Protein AF-A0A1H1PJS7-F1 (afdb_monomer_lite)

Radius of gyration: 29.67 Å; chains: 1; bounding box: 61×95×67 Å

Secondary structure (DSSP, 8-state):
--------PPP----------------------------------------PPP--------PPP----------TT-PPPPGGGS-EEE-TTS-EEEEEPBSHHHH--HHHHHHS--SEEEEEEEPPPTT---EEEEEETTEEEEE--HHHHHHHHHHHTTSS-SEEEEEE-TT-S-TT--EEEEEPHHHHHHHHHHHHHHHHT-

Foldseek 3Di:
DDDDDDDDDDDDDDDDDDDDDDDDDDDDDDDDDDDDDDDDDDDDDDDPPDDDDDPDDPDPPPDPDPPPPPPPDPPPDDDPDFCPPWFEDEPAPWQWDKAWFPPLVVQDDPVRLVVADQFKWKWAWDDDDPVPQTWIFIDRRRGTRGTGDSVVSVLCVVLVVLAPTGIYMWTGDPPDPDSSITMTTHHDSVRSNVVSVVRVVVVVVD

Structure (mmCIF, N/CA/C/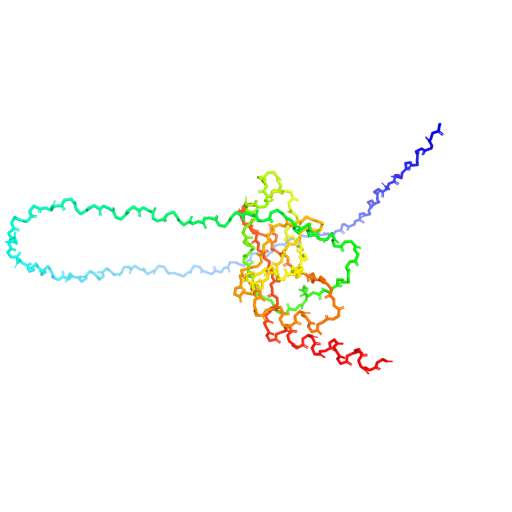O backbone):
data_AF-A0A1H1PJS7-F1
#
_entry.id   AF-A0A1H1PJS7-F1
#
loop_
_atom_site.group_PDB
_atom_site.id
_atom_site.type_symbol
_atom_site.label_atom_id
_atom_site.label_alt_id
_atom_site.label_comp_id
_atom_site.label_asym_id
_atom_site.label_entity_id
_atom_site.label_seq_id
_atom_site.pdbx_PDB_ins_code
_atom_site.Cartn_x
_atom_site.Cartn_y
_atom_site.Cartn_z
_atom_site.occupancy
_atom_site.B_iso_or_equiv
_atom_site.auth_seq_id
_atom_site.auth_comp_id
_atom_site.auth_asym_id
_atom_site.auth_atom_id
_atom_site.pdbx_PDB_model_num
ATOM 1 N N . MET A 1 1 ? 19.930 41.727 -9.719 1.00 42.31 1 MET A N 1
ATOM 2 C CA . MET A 1 1 ? 21.159 41.287 -9.020 1.00 42.31 1 MET A CA 1
ATOM 3 C C . MET A 1 1 ? 20.727 40.479 -7.806 1.00 42.31 1 MET A C 1
ATOM 5 O O . MET A 1 1 ? 20.353 41.064 -6.802 1.00 42.31 1 MET A O 1
ATOM 9 N N . GLY A 1 2 ? 20.621 39.157 -7.967 1.00 44.09 2 GLY A N 1
ATOM 10 C CA . GLY A 1 2 ? 20.052 38.240 -6.974 1.00 44.09 2 GLY A CA 1
ATOM 11 C C . GLY A 1 2 ? 21.138 37.518 -6.180 1.00 44.09 2 GLY A C 1
ATOM 12 O O . GLY A 1 2 ? 22.073 36.968 -6.758 1.00 44.09 2 GLY A O 1
ATOM 13 N N . TRP A 1 3 ? 21.003 37.568 -4.858 1.00 42.97 3 TRP A N 1
ATOM 14 C CA . TRP A 1 3 ? 21.840 36.927 -3.846 1.00 42.97 3 TRP A CA 1
ATOM 15 C C . TRP A 1 3 ? 21.722 35.393 -3.918 1.00 42.97 3 TRP A C 1
ATOM 17 O O . TRP A 1 3 ? 20.628 34.859 -3.771 1.00 42.97 3 TRP A O 1
ATOM 27 N N . PHE A 1 4 ? 22.840 34.678 -4.079 1.00 46.56 4 PHE A N 1
ATOM 28 C CA . PHE A 1 4 ? 22.922 33.226 -3.871 1.00 46.56 4 PHE A CA 1
ATOM 29 C C . PHE A 1 4 ? 23.604 32.935 -2.528 1.00 46.56 4 PHE A C 1
ATOM 31 O O . PHE A 1 4 ? 24.807 33.156 -2.370 1.00 46.56 4 PHE A O 1
ATOM 38 N N . THR A 1 5 ? 22.848 32.403 -1.568 1.00 56.41 5 THR A N 1
ATOM 39 C CA . THR A 1 5 ? 23.373 31.910 -0.288 1.00 56.41 5 THR A CA 1
ATOM 40 C C . THR A 1 5 ? 23.812 30.454 -0.445 1.00 56.41 5 THR A C 1
ATOM 42 O O . THR A 1 5 ? 22.997 29.540 -0.511 1.00 56.41 5 THR A O 1
ATOM 45 N N . LYS A 1 6 ? 25.132 30.238 -0.510 1.00 51.94 6 LYS A N 1
ATOM 46 C CA . LYS A 1 6 ? 25.789 28.923 -0.442 1.00 51.94 6 LYS A CA 1
ATOM 47 C C . LYS A 1 6 ? 25.765 28.401 0.996 1.00 51.94 6 LYS A C 1
ATOM 49 O O . LYS A 1 6 ? 26.434 28.967 1.858 1.00 51.94 6 LYS A O 1
ATOM 54 N N . ILE A 1 7 ? 25.093 27.278 1.242 1.00 61.28 7 ILE A N 1
ATOM 55 C CA . ILE A 1 7 ? 25.223 26.527 2.498 1.00 61.28 7 ILE A CA 1
ATOM 56 C C . ILE A 1 7 ? 26.251 25.409 2.289 1.00 61.28 7 ILE A C 1
ATOM 58 O O . ILE A 1 7 ? 25.987 24.402 1.639 1.00 61.28 7 ILE A O 1
ATOM 62 N N . ARG A 1 8 ? 27.450 25.605 2.849 1.00 54.12 8 ARG A N 1
ATOM 63 C CA . ARG A 1 8 ? 28.465 24.561 3.053 1.00 54.12 8 ARG A CA 1
ATOM 64 C C . ARG A 1 8 ? 28.070 23.737 4.283 1.00 54.12 8 ARG A C 1
ATOM 66 O O . ARG A 1 8 ? 28.186 24.245 5.398 1.00 54.12 8 ARG A O 1
ATOM 73 N N . ARG A 1 9 ? 27.673 22.470 4.119 1.00 55.06 9 ARG A N 1
ATOM 74 C CA . ARG A 1 9 ? 27.699 21.509 5.236 1.00 55.06 9 ARG A CA 1
ATOM 75 C C . ARG A 1 9 ? 29.119 20.978 5.399 1.00 55.06 9 ARG A C 1
ATOM 77 O O . ARG A 1 9 ? 29.711 20.442 4.469 1.00 55.06 9 ARG A O 1
ATOM 84 N N . LYS A 1 10 ? 29.666 21.203 6.591 1.00 51.03 10 LYS A N 1
ATOM 85 C CA . LYS A 1 10 ? 30.944 20.670 7.054 1.00 51.03 10 LYS A CA 1
ATOM 86 C C . LYS A 1 10 ? 30.765 19.182 7.362 1.00 51.03 10 LYS A C 1
ATOM 88 O O . LYS A 1 10 ? 29.941 18.836 8.201 1.00 51.03 10 LYS A O 1
ATOM 93 N N . PHE A 1 11 ? 31.557 18.337 6.710 1.00 42.81 11 PHE A N 1
ATOM 94 C CA . PHE A 1 11 ? 31.869 17.000 7.203 1.00 42.81 11 PHE A CA 1
ATOM 95 C C . PHE A 1 11 ? 32.665 17.156 8.504 1.00 42.81 11 PHE A C 1
ATOM 97 O O . PHE A 1 11 ? 33.727 17.780 8.503 1.00 42.81 11 PHE A O 1
ATOM 104 N N . SER A 1 12 ? 32.136 16.627 9.605 1.00 52.84 12 SER A N 1
ATOM 105 C CA . SER A 1 12 ? 32.878 16.449 10.852 1.00 52.84 12 SER A CA 1
ATOM 106 C C . SER A 1 12 ? 33.183 14.967 10.991 1.00 52.84 12 SER A C 1
ATOM 108 O O . SER A 1 12 ? 32.308 14.177 11.332 1.00 52.84 12 SER A O 1
ATOM 110 N N . ALA A 1 13 ? 34.422 14.605 10.676 1.00 48.62 13 ALA A N 1
ATOM 111 C CA . ALA A 1 13 ? 34.998 13.323 11.031 1.00 48.62 13 ALA A CA 1
ATOM 112 C C . ALA A 1 13 ? 35.382 13.365 12.517 1.00 48.62 13 ALA A C 1
ATOM 114 O O . ALA A 1 13 ? 36.164 14.227 12.917 1.00 48.62 13 ALA A O 1
ATOM 115 N N . SER A 1 14 ? 34.856 12.432 13.308 1.00 52.41 14 SER A N 1
ATOM 116 C CA . SER A 1 14 ? 35.420 12.079 14.611 1.00 52.41 14 SER A CA 1
ATOM 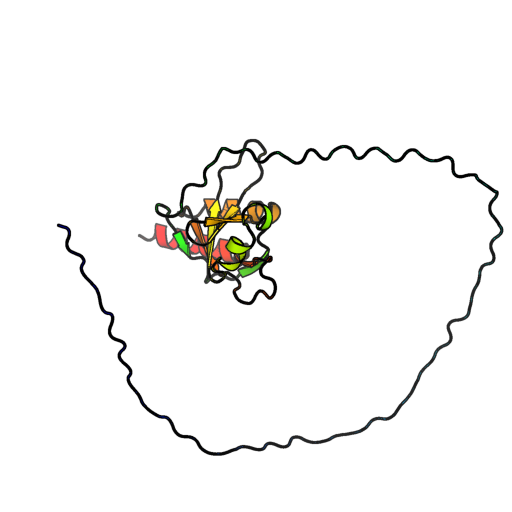117 C C . SER A 1 14 ? 35.760 10.597 14.596 1.00 52.41 14 SER A C 1
ATOM 119 O O . SER A 1 14 ? 34.910 9.747 14.350 1.00 52.41 14 SER A O 1
ATOM 121 N N . ALA A 1 15 ? 37.049 10.351 14.798 1.00 54.06 15 ALA A N 1
ATOM 122 C CA . ALA A 1 15 ? 37.711 9.067 14.922 1.00 54.06 15 ALA A CA 1
ATOM 123 C C . ALA A 1 15 ? 37.417 8.390 16.270 1.00 54.06 15 ALA A C 1
ATOM 125 O O . ALA A 1 15 ? 37.005 9.073 17.208 1.00 54.06 15 ALA A O 1
ATOM 126 N N . THR A 1 16 ? 37.708 7.083 16.344 1.00 50.25 16 THR A N 1
ATOM 127 C CA . THR A 1 16 ? 38.249 6.270 17.471 1.00 50.25 16 THR A CA 1
ATOM 128 C C . THR A 1 16 ? 37.757 4.832 17.233 1.00 50.25 16 THR A C 1
ATOM 130 O O . THR A 1 16 ? 36.571 4.567 17.354 1.00 50.25 16 THR A O 1
ATOM 133 N N . GLN A 1 17 ? 38.524 3.966 16.565 1.00 51.53 17 GLN A N 1
ATOM 134 C CA . GLN A 1 17 ? 39.600 3.126 17.115 1.00 51.53 17 GLN A CA 1
ATOM 135 C C . GLN A 1 17 ? 39.084 2.137 18.170 1.00 51.53 17 GLN A C 1
ATOM 137 O O . GLN A 1 17 ? 39.052 2.470 19.347 1.00 51.53 17 GLN A O 1
ATOM 142 N N . ASP A 1 18 ? 38.762 0.913 17.737 1.00 49.59 18 ASP A N 1
ATOM 143 C CA . ASP A 1 18 ? 38.615 -0.240 18.628 1.00 49.59 18 ASP A CA 1
ATOM 144 C C . ASP A 1 18 ? 39.343 -1.467 18.045 1.00 49.59 18 ASP A C 1
ATOM 146 O O . ASP A 1 18 ? 38.987 -2.034 17.015 1.00 49.59 18 ASP A O 1
ATOM 150 N N . VAL A 1 19 ? 40.506 -1.701 18.651 1.00 57.12 19 VAL A N 1
ATOM 151 C CA . VAL A 1 19 ? 41.201 -2.958 18.961 1.00 57.12 19 VAL A CA 1
ATOM 152 C C . VAL A 1 19 ? 40.742 -4.246 18.245 1.00 57.12 19 VAL A C 1
ATOM 154 O O . VAL A 1 19 ? 39.718 -4.835 18.560 1.00 57.12 19 VAL A O 1
ATOM 157 N N . ALA A 1 20 ? 41.627 -4.793 17.408 1.00 56.97 20 ALA A N 1
ATOM 158 C CA . ALA A 1 20 ? 41.815 -6.246 17.276 1.00 56.97 20 ALA A CA 1
ATOM 159 C C . ALA A 1 20 ? 42.929 -6.665 18.270 1.00 56.97 20 ALA A C 1
ATOM 161 O O . ALA A 1 20 ? 43.835 -5.849 18.487 1.00 56.97 20 ALA A O 1
ATOM 162 N N . PRO A 1 21 ? 42.931 -7.884 18.862 1.00 58.72 21 PRO A N 1
ATOM 163 C CA . PRO A 1 21 ? 43.220 -9.087 18.073 1.00 58.72 21 PRO A CA 1
ATOM 164 C C . PRO A 1 21 ? 42.594 -10.427 18.543 1.00 58.72 21 PRO A C 1
ATOM 166 O O . PRO A 1 21 ? 42.210 -10.606 19.694 1.00 58.72 21 PRO A O 1
ATOM 169 N N . ALA A 1 22 ? 42.738 -11.403 17.637 1.00 55.44 22 ALA A N 1
ATOM 170 C CA . ALA A 1 22 ? 43.016 -12.829 17.872 1.00 55.44 22 ALA A CA 1
ATOM 171 C C . ALA A 1 22 ? 41.850 -13.847 17.976 1.00 55.44 22 ALA A C 1
ATOM 173 O O . ALA A 1 22 ? 40.720 -13.491 18.296 1.00 55.44 22 ALA A O 1
ATOM 174 N N . PRO A 1 23 ? 42.130 -15.116 17.594 1.00 64.00 23 PRO A N 1
ATOM 175 C CA . PRO A 1 23 ? 41.211 -15.992 16.877 1.00 64.00 23 PRO A CA 1
ATOM 176 C C . PRO A 1 23 ? 40.660 -17.125 17.747 1.00 64.00 23 PRO A C 1
ATOM 178 O O . PRO A 1 23 ? 41.321 -17.598 18.668 1.00 64.00 23 PRO A O 1
ATOM 181 N N . ALA A 1 24 ? 39.477 -17.615 17.389 1.00 56.03 24 ALA A N 1
ATOM 182 C CA . ALA A 1 24 ? 38.976 -18.897 17.862 1.00 56.03 24 ALA A CA 1
ATOM 183 C C . ALA A 1 24 ? 38.719 -19.792 16.648 1.00 56.03 24 ALA A C 1
ATOM 185 O O . ALA A 1 24 ? 37.655 -19.751 16.030 1.00 56.03 24 ALA A O 1
ATOM 186 N N . GLU A 1 25 ? 39.738 -20.579 16.303 1.00 53.09 25 GLU A N 1
ATOM 187 C CA . GLU A 1 25 ? 39.537 -21.894 15.708 1.00 53.09 25 GLU A CA 1
ATOM 188 C C . GLU A 1 25 ? 38.585 -22.679 16.614 1.00 53.09 25 GLU A C 1
ATOM 190 O O . GLU A 1 25 ? 38.876 -22.918 17.786 1.00 53.09 25 GLU A O 1
ATOM 195 N N . VAL A 1 26 ? 37.444 -23.082 16.068 1.00 55.88 26 VAL A N 1
ATOM 196 C CA . VAL A 1 26 ? 36.710 -24.236 16.572 1.00 55.88 26 VAL A CA 1
ATOM 197 C C . VAL A 1 26 ? 36.532 -25.153 15.380 1.00 55.88 26 VAL A C 1
ATOM 199 O O . VAL A 1 26 ? 35.585 -25.044 14.603 1.00 55.88 26 VAL A O 1
ATOM 202 N N . GLU A 1 27 ? 37.519 -26.033 15.228 1.00 54.38 27 GLU A N 1
ATOM 203 C CA . GLU A 1 27 ? 37.356 -27.299 14.535 1.00 54.38 27 GLU A CA 1
ATOM 204 C C . GLU A 1 27 ? 36.091 -27.979 15.066 1.00 54.38 27 GLU A C 1
ATOM 206 O O . GLU A 1 27 ? 35.882 -28.125 16.273 1.00 54.38 27 GLU A O 1
ATOM 211 N N . SER A 1 28 ? 35.216 -28.388 14.158 1.00 57.97 28 SER A N 1
ATOM 212 C CA . SER A 1 28 ? 34.160 -29.339 14.470 1.00 57.97 28 SER A CA 1
ATOM 213 C C . SER A 1 28 ? 34.154 -30.443 13.418 1.00 57.97 28 SER A C 1
ATOM 215 O O . SER A 1 28 ? 34.474 -30.195 12.255 1.00 57.97 28 SER A O 1
ATOM 217 N N . PRO A 1 29 ? 33.909 -31.684 13.862 1.00 61.94 29 PRO A N 1
ATOM 218 C CA . PRO A 1 29 ? 34.616 -32.854 13.370 1.00 61.94 29 PRO A CA 1
ATOM 219 C C . PRO A 1 29 ? 34.065 -33.426 12.066 1.00 61.94 29 PRO A C 1
ATOM 221 O O . PRO A 1 29 ? 32.860 -33.508 11.838 1.00 61.94 29 PRO A O 1
ATOM 224 N N . VAL A 1 30 ? 35.013 -33.943 11.285 1.00 53.28 30 VAL A N 1
ATOM 225 C CA . VAL A 1 30 ? 34.848 -35.017 10.305 1.00 53.28 30 VAL A CA 1
ATOM 226 C C . VAL A 1 30 ? 34.115 -36.194 10.951 1.00 53.28 30 VAL A C 1
ATOM 228 O O . VAL A 1 30 ? 34.639 -36.807 11.880 1.00 53.28 30 VAL A O 1
ATOM 231 N N . VAL A 1 31 ? 32.943 -36.554 10.423 1.00 58.47 31 VAL A N 1
ATOM 232 C CA . VAL A 1 31 ? 32.34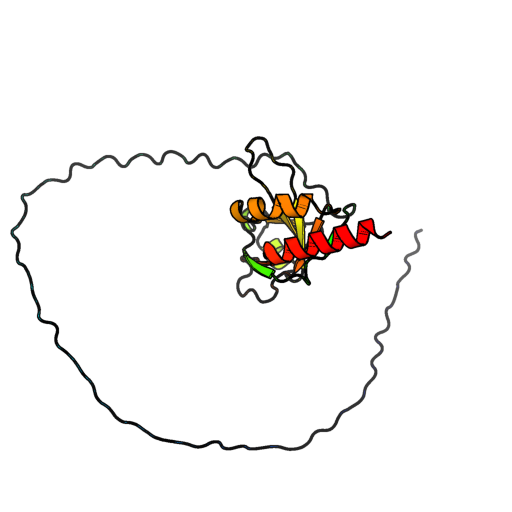1 -37.877 10.635 1.00 58.47 31 VAL A CA 1
ATOM 233 C C . VAL A 1 31 ? 31.729 -38.378 9.323 1.00 58.47 31 VAL A C 1
ATOM 235 O O . VAL A 1 31 ? 30.766 -37.799 8.834 1.00 58.47 31 VAL A O 1
ATOM 238 N N . ALA A 1 32 ? 32.346 -39.455 8.816 1.00 49.44 32 ALA A N 1
ATOM 239 C CA . ALA A 1 32 ? 31.834 -40.570 8.001 1.00 49.44 32 ALA A CA 1
ATOM 240 C C . ALA A 1 32 ? 30.944 -40.219 6.790 1.00 49.44 32 ALA A C 1
ATOM 242 O O . ALA A 1 32 ? 29.805 -39.795 6.930 1.00 49.44 32 ALA A O 1
ATOM 243 N N . ASP A 1 33 ? 31.408 -40.362 5.548 1.00 45.09 33 ASP A N 1
ATOM 244 C CA . ASP A 1 33 ? 31.711 -41.641 4.873 1.00 45.09 33 ASP A CA 1
ATOM 245 C C . ASP A 1 33 ? 30.677 -42.740 5.172 1.00 45.09 33 ASP A C 1
ATOM 247 O O . ASP A 1 33 ? 30.839 -43.575 6.060 1.00 45.09 33 ASP A O 1
ATOM 251 N N . GLY A 1 34 ? 29.572 -42.692 4.428 1.00 44.22 34 GLY A N 1
ATOM 252 C CA . GLY A 1 34 ? 28.674 -43.820 4.232 1.00 44.22 34 GLY A CA 1
ATOM 253 C C . GLY A 1 34 ? 28.652 -44.166 2.743 1.00 44.22 34 GLY A C 1
ATOM 254 O O . GLY A 1 34 ? 28.110 -43.377 1.963 1.00 44.22 34 GLY A O 1
ATOM 255 N N . PRO A 1 35 ? 29.240 -45.295 2.313 1.00 54.53 35 PRO A N 1
ATOM 256 C CA . PRO A 1 35 ? 29.116 -45.758 0.944 1.00 54.53 35 PRO A CA 1
ATOM 257 C C . PRO A 1 35 ? 27.777 -46.473 0.724 1.00 54.53 35 PRO A C 1
ATOM 259 O O . PRO A 1 35 ? 27.357 -47.286 1.538 1.00 54.53 35 PRO A O 1
ATOM 262 N N . ALA A 1 36 ? 27.186 -46.162 -0.432 1.00 47.72 36 ALA A N 1
ATOM 263 C CA . ALA A 1 36 ? 26.392 -47.016 -1.315 1.00 47.72 36 ALA A CA 1
ATOM 264 C C . ALA A 1 36 ? 25.249 -47.865 -0.725 1.00 47.72 36 ALA A C 1
ATOM 266 O O . ALA A 1 36 ? 25.484 -48.824 -0.009 1.00 47.72 36 ALA A O 1
ATOM 267 N N . GLU A 1 37 ? 24.042 -47.678 -1.270 1.00 48.19 37 GLU A N 1
ATOM 268 C CA . GLU A 1 37 ? 23.411 -48.776 -2.016 1.00 48.19 37 GLU A CA 1
ATOM 269 C C . GLU A 1 37 ? 22.413 -48.254 -3.078 1.00 48.19 37 GLU A C 1
ATOM 271 O O . GLU A 1 37 ? 21.562 -47.414 -2.774 1.00 48.19 37 GLU A O 1
ATOM 276 N N . PRO A 1 38 ? 22.517 -48.716 -4.341 1.00 62.38 38 PRO A N 1
ATOM 277 C CA . PRO A 1 38 ? 21.602 -48.377 -5.423 1.00 62.38 38 PRO A CA 1
ATOM 278 C C . PRO A 1 38 ? 20.437 -49.373 -5.467 1.00 62.38 38 PRO A C 1
ATOM 280 O O . PRO A 1 38 ? 20.600 -50.504 -5.918 1.00 62.38 38 PRO A O 1
ATOM 283 N N . SER A 1 39 ? 19.235 -48.956 -5.068 1.00 53.16 39 SER A N 1
ATOM 284 C CA . SER A 1 39 ? 18.037 -49.775 -5.290 1.00 53.16 39 SER A CA 1
ATOM 285 C C . SER A 1 39 ? 17.312 -49.320 -6.551 1.00 53.16 39 SER A C 1
ATOM 287 O O . SER A 1 39 ? 16.398 -48.496 -6.529 1.00 53.16 39 SER A O 1
ATOM 289 N N . SER A 1 40 ? 17.790 -49.852 -7.677 1.00 51.66 40 SER A N 1
ATOM 290 C CA . SER A 1 40 ? 17.016 -49.956 -8.910 1.00 51.66 40 SER A CA 1
ATOM 291 C C . SER A 1 40 ? 15.881 -50.952 -8.690 1.00 51.66 40 SER A C 1
ATOM 293 O O . SER A 1 40 ? 16.130 -52.143 -8.520 1.00 51.66 40 SER A O 1
ATOM 295 N N . ALA A 1 41 ? 14.639 -50.482 -8.747 1.00 60.84 41 ALA A N 1
ATOM 296 C CA . ALA A 1 41 ? 13.492 -51.341 -9.004 1.00 60.84 41 ALA A CA 1
ATOM 297 C C . ALA A 1 41 ? 13.084 -51.163 -10.479 1.00 60.84 41 ALA A C 1
ATOM 299 O O . ALA A 1 41 ? 12.736 -50.047 -10.870 1.00 60.84 41 ALA A O 1
ATOM 300 N N . PRO A 1 42 ? 13.138 -52.217 -11.315 1.00 60.81 42 PRO A N 1
ATOM 301 C CA . PRO A 1 42 ? 12.598 -52.170 -12.666 1.00 60.81 42 PRO A CA 1
ATOM 302 C C . PRO A 1 42 ? 11.070 -52.177 -12.585 1.00 60.81 42 PRO A C 1
ATOM 304 O O . PRO A 1 42 ? 10.466 -53.154 -12.141 1.00 60.81 42 PRO A O 1
ATOM 307 N N . VAL A 1 43 ? 10.434 -51.086 -13.009 1.00 64.00 43 VAL A N 1
ATOM 308 C CA . VAL A 1 43 ? 9.004 -51.117 -13.324 1.00 64.00 43 VAL A CA 1
ATOM 309 C C . VAL A 1 43 ? 8.824 -51.783 -14.692 1.00 64.00 43 VAL A C 1
ATOM 311 O O . VAL A 1 43 ? 9.515 -51.403 -15.639 1.00 64.00 43 VAL A O 1
ATOM 314 N N . PRO A 1 44 ? 7.956 -52.803 -14.796 1.00 66.31 44 PRO A N 1
ATOM 315 C CA . PRO A 1 44 ? 7.734 -53.535 -16.030 1.00 66.31 44 PRO A CA 1
ATOM 316 C C . PRO A 1 44 ? 7.073 -52.658 -17.092 1.00 66.31 44 PRO A C 1
ATOM 318 O O . PRO A 1 44 ? 6.071 -51.985 -16.851 1.00 66.31 44 PRO A O 1
ATOM 321 N N . ASP A 1 45 ? 7.665 -52.749 -18.275 1.00 54.03 45 ASP A N 1
ATOM 322 C CA . ASP A 1 45 ? 7.127 -52.390 -19.576 1.00 54.03 45 ASP A CA 1
ATOM 323 C C . ASP A 1 45 ? 5.762 -53.078 -19.758 1.00 54.03 45 ASP A C 1
ATOM 325 O O . ASP A 1 45 ? 5.670 -54.301 -19.884 1.00 54.03 45 ASP A O 1
ATOM 329 N N . VAL A 1 46 ? 4.680 -52.303 -19.686 1.00 55.91 46 VAL A N 1
ATOM 330 C CA . VAL A 1 46 ? 3.350 -52.747 -20.109 1.00 55.91 46 VAL A CA 1
ATOM 331 C C . VAL A 1 46 ? 2.913 -51.799 -21.207 1.00 55.91 46 VAL A C 1
ATOM 333 O O . VAL A 1 46 ? 2.361 -50.730 -20.959 1.00 55.91 46 VAL A O 1
ATOM 336 N N . VAL A 1 47 ? 3.215 -52.219 -22.429 1.00 58.44 47 VAL A N 1
ATOM 337 C CA . VAL A 1 47 ? 2.642 -51.715 -23.672 1.00 58.44 47 VAL A CA 1
ATOM 338 C C . VAL A 1 47 ? 1.268 -52.368 -23.834 1.00 58.44 47 VAL A C 1
ATOM 340 O O . VAL A 1 47 ? 1.201 -53.568 -24.106 1.00 58.44 47 VAL A O 1
ATOM 343 N N . PRO A 1 48 ? 0.150 -51.640 -23.695 1.00 63.41 48 PRO A N 1
ATOM 344 C CA . PRO A 1 48 ? -1.055 -52.005 -24.408 1.00 63.41 48 PRO A CA 1
ATOM 345 C C . PRO A 1 48 ? -0.905 -51.523 -25.851 1.00 63.41 48 PRO A C 1
ATOM 347 O O . PRO A 1 48 ? -1.099 -50.353 -26.177 1.00 63.41 48 PRO A O 1
ATOM 350 N N . GLU A 1 49 ? -0.535 -52.471 -26.708 1.00 56.81 49 GLU A N 1
ATOM 351 C CA . GLU A 1 49 ? -0.839 -52.445 -28.130 1.00 56.81 49 GLU A CA 1
ATOM 352 C C . GLU A 1 49 ? -2.361 -52.274 -28.248 1.00 56.81 49 GLU A C 1
ATOM 354 O O . GLU A 1 49 ? -3.145 -53.083 -27.749 1.00 56.81 49 GLU A O 1
ATOM 359 N N . SER A 1 50 ? -2.794 -51.149 -28.801 1.00 60.25 50 SER A N 1
ATOM 360 C CA . SER A 1 50 ? -4.179 -50.937 -29.198 1.00 60.25 50 SER A CA 1
ATOM 361 C C . SER A 1 50 ? -4.176 -50.341 -30.592 1.00 60.25 50 SER A C 1
ATOM 363 O O . SER A 1 50 ? -3.456 -49.392 -30.892 1.00 60.25 50 SER A O 1
ATOM 365 N N . GLU A 1 51 ? -4.934 -51.039 -31.421 1.00 60.12 51 GLU A N 1
ATOM 366 C CA . GLU A 1 51 ? -5.058 -51.000 -32.868 1.00 60.12 51 GLU A CA 1
ATOM 367 C C . GLU A 1 51 ? -5.141 -49.605 -33.511 1.00 60.12 51 GLU A C 1
ATOM 369 O O . GLU A 1 51 ? -5.593 -48.640 -32.888 1.00 60.12 51 GLU A O 1
ATOM 374 N N . PRO A 1 52 ? -4.750 -49.501 -34.797 1.00 54.53 52 PRO A N 1
ATOM 375 C CA . PRO A 1 52 ? -4.823 -48.261 -35.553 1.00 54.53 52 PRO A CA 1
ATOM 376 C C . PRO A 1 52 ? -6.282 -47.823 -35.727 1.00 54.53 52 PRO A C 1
ATOM 378 O O . PRO A 1 52 ? -7.087 -48.496 -36.373 1.00 54.53 52 PRO A O 1
ATOM 381 N N . ALA A 1 53 ? -6.609 -46.661 -35.165 1.00 61.06 53 ALA A N 1
ATOM 382 C CA . ALA A 1 53 ? -7.833 -45.946 -35.487 1.00 61.06 53 ALA A CA 1
ATOM 383 C C . ALA A 1 53 ? -7.822 -45.531 -36.977 1.00 61.06 53 ALA A C 1
ATOM 385 O O . ALA A 1 53 ? -6.751 -45.255 -37.524 1.00 61.06 53 ALA A O 1
A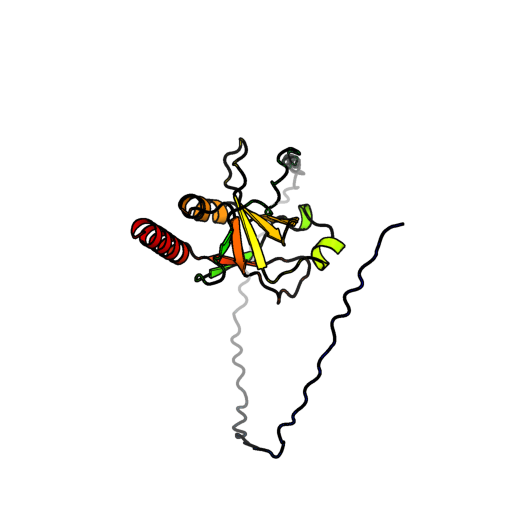TOM 386 N N . PRO A 1 54 ? -8.991 -45.508 -37.641 1.00 58.75 54 PRO A N 1
ATOM 387 C CA . PRO A 1 54 ? -9.108 -45.213 -39.064 1.00 58.75 54 PRO A CA 1
ATOM 388 C C . PRO A 1 54 ? -8.568 -43.823 -39.410 1.00 58.75 54 PRO A C 1
ATOM 390 O O . PRO A 1 54 ? -8.701 -42.887 -38.625 1.00 58.75 54 PRO A O 1
ATOM 393 N N . ASP A 1 55 ? -8.005 -43.726 -40.615 1.00 56.03 55 ASP A N 1
ATOM 394 C CA . ASP A 1 55 ? -7.659 -42.501 -41.336 1.00 56.03 55 ASP A CA 1
ATOM 395 C C . ASP A 1 55 ? -8.852 -41.524 -41.296 1.00 56.03 55 ASP A C 1
ATOM 397 O O . ASP A 1 55 ? -9.804 -41.623 -42.072 1.00 56.03 55 ASP A O 1
ATOM 401 N N . VAL A 1 56 ? -8.843 -40.625 -40.311 1.00 54.38 56 VAL A N 1
ATOM 402 C CA . VAL A 1 56 ? -9.715 -39.455 -40.262 1.00 54.38 56 VAL A CA 1
ATOM 403 C C . VAL A 1 56 ? -8.818 -38.280 -40.581 1.00 54.38 56 VAL A C 1
ATOM 405 O O . VAL A 1 56 ? -8.098 -37.765 -39.725 1.00 54.38 56 VAL A O 1
ATOM 408 N N . GLU A 1 57 ? -8.840 -37.914 -41.856 1.00 57.84 57 GLU A N 1
ATOM 409 C CA . GLU A 1 57 ? -8.368 -36.641 -42.377 1.00 57.84 57 GLU A CA 1
ATOM 410 C C . GLU A 1 57 ? -8.856 -35.529 -41.427 1.00 57.84 57 GLU A C 1
ATOM 412 O O . GLU A 1 57 ? -10.071 -35.361 -41.269 1.00 57.84 57 GLU A O 1
ATOM 417 N N . PRO A 1 58 ? -7.971 -34.808 -40.712 1.00 54.91 58 PRO A N 1
ATOM 418 C CA . PRO A 1 58 ? -8.421 -33.687 -39.914 1.00 54.91 58 PRO A CA 1
ATOM 419 C C . PRO A 1 58 ? -8.840 -32.594 -40.892 1.00 54.91 58 PRO A C 1
ATOM 421 O O . PRO A 1 58 ? -8.001 -31.889 -41.456 1.00 54.91 58 PRO A O 1
ATOM 424 N N . GLU A 1 59 ? -10.151 -32.455 -41.097 1.00 54.44 59 GLU A N 1
ATOM 425 C CA . GLU A 1 59 ? -10.713 -31.217 -41.618 1.00 54.44 59 GLU A CA 1
ATOM 426 C C . GLU A 1 59 ? -10.088 -30.060 -40.821 1.00 54.44 59 GLU A C 1
ATOM 428 O O . GLU A 1 59 ? -10.057 -30.123 -39.584 1.00 54.44 59 GLU A O 1
ATOM 433 N N . PRO A 1 60 ? -9.551 -29.019 -41.481 1.00 50.69 60 PRO A N 1
ATOM 434 C CA . PRO A 1 60 ? -9.019 -27.863 -40.787 1.00 50.69 60 PRO A CA 1
ATOM 435 C C . PRO A 1 60 ? -10.184 -27.178 -40.075 1.00 50.69 60 PRO A C 1
ATOM 437 O O . PRO A 1 60 ? -10.899 -26.365 -40.660 1.00 50.69 60 PRO A O 1
ATOM 440 N N . GLN A 1 61 ? -10.392 -27.526 -38.804 1.00 48.44 61 GLN A N 1
ATOM 441 C CA . GLN A 1 61 ? -11.266 -26.777 -37.923 1.00 48.44 61 GLN A CA 1
ATOM 442 C C . GLN A 1 61 ? -10.707 -25.365 -37.883 1.00 48.44 61 GLN A C 1
ATOM 444 O O . GLN A 1 61 ? -9.618 -25.116 -37.363 1.00 48.44 61 GLN A O 1
ATOM 449 N N . SER A 1 62 ? -11.444 -24.468 -38.534 1.00 52.03 62 SER A N 1
ATOM 450 C CA . SER A 1 62 ? -11.224 -23.038 -38.501 1.00 52.03 62 SER A CA 1
ATOM 451 C C . SER A 1 62 ? -10.931 -22.644 -37.063 1.00 52.03 62 SER A C 1
ATOM 453 O O . SER A 1 62 ? -11.760 -22.846 -36.174 1.00 52.03 62 SER A O 1
ATOM 455 N N . ALA A 1 63 ? -9.718 -22.140 -36.841 1.00 57.38 63 ALA A N 1
ATOM 456 C CA . ALA A 1 63 ? -9.358 -21.513 -35.588 1.00 57.38 63 ALA A CA 1
ATOM 457 C C . ALA A 1 63 ? -10.478 -20.526 -35.219 1.00 57.38 63 ALA A C 1
ATOM 459 O O . ALA A 1 63 ? -10.892 -19.757 -36.095 1.00 57.38 63 ALA A O 1
ATOM 460 N N . PRO A 1 64 ? -10.995 -20.531 -33.978 1.00 52.41 64 PRO A N 1
ATOM 461 C CA . PRO A 1 64 ? -11.786 -19.402 -33.534 1.00 52.41 64 PRO A CA 1
ATOM 462 C C . PRO A 1 64 ? -10.894 -18.171 -33.689 1.00 52.41 64 PRO A C 1
ATOM 464 O O . PRO A 1 64 ? -9.784 -18.126 -33.151 1.00 52.41 64 PRO A O 1
ATOM 467 N N . GLU A 1 65 ? -11.353 -17.215 -34.496 1.00 52.22 65 GLU A N 1
ATOM 468 C CA . GLU A 1 65 ? -10.749 -15.892 -34.571 1.00 52.22 65 GLU A CA 1
ATOM 469 C C . GLU A 1 65 ? -10.510 -15.402 -33.137 1.00 52.22 65 GLU A C 1
ATOM 471 O O . GLU A 1 65 ? -11.387 -15.597 -32.284 1.00 52.22 65 GLU A O 1
ATOM 476 N N . PRO A 1 66 ? -9.344 -14.810 -32.826 1.00 52.78 66 PRO A N 1
ATOM 477 C CA . PRO A 1 66 ? -9.156 -14.193 -31.531 1.00 52.78 66 PRO A CA 1
ATOM 478 C C . PRO A 1 66 ? -10.214 -13.101 -31.425 1.00 52.78 66 PRO A C 1
ATOM 480 O O . PRO A 1 66 ? -10.126 -12.065 -32.085 1.00 52.78 66 PRO A O 1
ATOM 483 N N . VAL A 1 67 ? -11.250 -13.363 -30.628 1.00 49.75 67 VAL A N 1
ATOM 484 C CA . VAL A 1 67 ? -12.162 -12.331 -30.157 1.00 49.75 67 VAL A CA 1
ATOM 485 C C . VAL A 1 67 ? -11.236 -11.320 -29.519 1.00 49.75 67 VAL A C 1
ATOM 487 O O . VAL A 1 67 ? -10.578 -11.638 -28.531 1.00 49.75 67 VAL A O 1
ATOM 490 N N . ALA A 1 68 ? -11.079 -10.176 -30.182 1.00 49.59 68 ALA A N 1
ATOM 491 C CA . ALA A 1 68 ? -10.243 -9.098 -29.714 1.00 49.59 68 ALA A CA 1
ATOM 492 C C . ALA A 1 68 ? -10.720 -8.769 -28.303 1.00 49.59 68 ALA A C 1
ATOM 494 O O . ALA A 1 68 ? -11.774 -8.156 -28.116 1.00 49.59 68 ALA A O 1
ATOM 495 N N . GLU A 1 69 ? -9.974 -9.267 -27.318 1.00 44.09 69 GLU A N 1
ATOM 496 C CA . GLU A 1 69 ? -10.063 -8.839 -25.941 1.00 44.09 69 GLU A CA 1
ATOM 497 C C . GLU A 1 69 ? -9.868 -7.335 -26.031 1.00 44.09 69 GLU A C 1
ATOM 499 O O . GLU A 1 69 ? -8.801 -6.844 -26.405 1.00 44.09 69 GLU A O 1
ATOM 504 N N . SER A 1 70 ? -10.978 -6.616 -25.885 1.00 47.34 70 SER A N 1
ATOM 505 C CA . SER A 1 70 ? -10.976 -5.169 -25.903 1.00 47.34 70 SER A CA 1
ATOM 506 C C . SER A 1 70 ? -10.152 -4.770 -24.697 1.00 47.34 70 SER A C 1
ATOM 508 O O . SER A 1 70 ? -10.656 -4.750 -23.578 1.00 47.34 70 SER A O 1
ATOM 510 N N . VAL A 1 71 ? -8.863 -4.532 -24.937 1.00 54.03 71 VAL A N 1
ATOM 511 C CA . VAL A 1 71 ? -7.953 -3.892 -24.001 1.00 54.03 71 VAL A CA 1
ATOM 512 C C . VAL A 1 71 ? -8.687 -2.631 -23.555 1.00 54.03 71 VAL A C 1
ATOM 514 O O . VAL A 1 71 ? -8.964 -1.784 -24.414 1.00 54.03 71 VAL A O 1
ATOM 517 N N . PRO A 1 72 ? -9.094 -2.509 -22.278 1.00 47.19 72 PRO A N 1
ATOM 518 C CA . PRO A 1 72 ? -9.708 -1.280 -21.819 1.00 47.19 72 PRO A CA 1
ATOM 519 C C . PRO A 1 72 ? -8.703 -0.164 -22.094 1.00 47.19 72 PRO A C 1
ATOM 521 O O . PRO A 1 72 ? -7.562 -0.204 -21.630 1.00 47.19 72 PRO A O 1
ATOM 524 N N . GLN A 1 73 ? -9.101 0.787 -22.939 1.00 43.25 73 GLN A N 1
ATOM 525 C CA . GLN A 1 73 ? -8.292 1.970 -23.184 1.00 43.25 73 GLN A CA 1
ATOM 526 C C . GLN A 1 73 ? -8.111 2.675 -21.836 1.00 43.25 73 GLN A C 1
ATOM 528 O O . GLN A 1 73 ? -9.101 2.823 -21.113 1.00 43.25 73 GLN A O 1
ATOM 533 N N . PRO A 1 74 ? -6.890 3.101 -21.470 1.00 45.00 74 PRO A N 1
ATOM 534 C CA . PRO A 1 74 ? -6.703 3.890 -20.267 1.00 45.00 74 PRO A CA 1
ATOM 535 C C . PRO A 1 74 ? -7.531 5.163 -20.428 1.00 45.00 74 PRO A C 1
ATOM 537 O O . PRO A 1 74 ? -7.279 5.974 -21.321 1.00 45.00 74 PRO A O 1
ATOM 540 N N . VAL A 1 75 ? -8.564 5.310 -19.601 1.00 46.25 75 VAL A N 1
ATOM 541 C CA . VAL A 1 75 ? -9.325 6.550 -19.521 1.00 46.25 75 VAL A CA 1
ATOM 542 C C . VAL A 1 75 ? -8.392 7.613 -18.950 1.00 46.25 75 VAL A C 1
ATOM 544 O O . VAL A 1 75 ? -8.101 7.681 -17.761 1.00 46.25 75 VAL A O 1
ATOM 547 N N . THR A 1 76 ? -7.835 8.420 -19.842 1.00 51.28 76 THR A N 1
ATOM 548 C CA . THR A 1 76 ? -7.107 9.636 -19.502 1.00 51.28 76 THR A CA 1
ATOM 549 C C . THR A 1 76 ? -8.101 10.591 -18.844 1.00 51.28 76 THR A C 1
ATOM 551 O O . THR A 1 76 ? -8.964 11.128 -19.537 1.00 51.28 76 THR A O 1
ATOM 554 N N . GLY A 1 77 ? -8.032 10.809 -17.526 1.00 41.22 77 GLY A N 1
ATOM 555 C CA . GLY A 1 77 ? -8.903 11.832 -16.937 1.00 41.22 77 GLY A CA 1
ATOM 556 C C . GLY A 1 77 ? -8.986 11.993 -15.426 1.00 41.22 77 GLY A C 1
ATOM 557 O O . GLY A 1 77 ? -9.592 12.972 -15.001 1.00 41.22 77 GLY A O 1
ATOM 558 N N . VAL A 1 78 ? -8.390 11.126 -14.609 1.00 41.84 78 VAL A N 1
ATOM 559 C CA . VAL A 1 78 ? -8.237 11.415 -13.175 1.00 41.84 78 VAL A CA 1
ATOM 560 C C . VAL A 1 78 ? -6.753 11.601 -12.916 1.00 41.84 78 VAL A C 1
ATOM 562 O O . VAL A 1 78 ? -6.020 10.631 -12.748 1.00 41.84 78 VAL A O 1
ATOM 565 N N . GLU A 1 79 ? -6.286 12.853 -12.961 1.00 47.94 79 GLU A N 1
ATOM 566 C CA . GLU A 1 79 ? -4.969 13.171 -12.412 1.00 47.94 79 GLU A CA 1
ATOM 567 C C . GLU A 1 79 ? -4.990 12.753 -10.936 1.00 47.94 79 GLU A C 1
ATOM 569 O O . GLU A 1 79 ? -5.811 13.273 -10.168 1.00 47.94 79 GLU A O 1
ATOM 574 N N . PRO A 1 80 ? -4.144 11.801 -10.515 1.00 53.84 80 PRO A N 1
ATOM 575 C CA . PRO A 1 80 ? -4.026 11.499 -9.107 1.00 53.84 80 PRO A CA 1
ATOM 576 C C . PRO A 1 80 ? -3.541 12.765 -8.405 1.00 53.84 80 PRO A C 1
ATOM 578 O O . PRO A 1 80 ? -2.438 13.240 -8.665 1.00 53.84 80 PRO A O 1
ATOM 581 N N . VAL A 1 81 ? -4.365 13.320 -7.514 1.00 55.38 81 VAL A N 1
ATOM 582 C CA . VAL A 1 81 ? -3.968 14.459 -6.676 1.00 55.38 81 VAL A CA 1
ATOM 583 C C . VAL A 1 81 ? -2.636 14.106 -6.005 1.00 55.38 81 VAL A C 1
ATOM 585 O O . VAL A 1 81 ? -2.491 13.010 -5.454 1.00 55.38 81 VAL A O 1
ATOM 588 N N . ALA A 1 82 ? -1.642 14.985 -6.103 1.00 57.31 82 ALA A N 1
ATOM 589 C CA . ALA A 1 82 ? -0.328 14.750 -5.519 1.00 57.31 82 ALA A CA 1
ATOM 590 C C . ALA A 1 82 ? -0.433 14.612 -3.981 1.00 57.31 82 ALA A C 1
ATOM 592 O O . ALA A 1 82 ? -1.282 15.248 -3.354 1.00 57.31 82 ALA A O 1
ATOM 593 N N . PRO A 1 83 ? 0.405 13.783 -3.335 1.00 59.75 83 PRO A N 1
ATOM 594 C CA . PRO A 1 83 ? 0.297 13.488 -1.904 1.00 59.75 83 PRO A CA 1
ATOM 595 C C . PRO A 1 83 ? 0.664 14.646 -0.961 1.00 59.75 83 PRO A C 1
ATOM 597 O O . PRO A 1 83 ? 0.474 14.502 0.243 1.00 59.75 83 PRO A O 1
ATOM 600 N N . ALA A 1 84 ? 1.152 15.784 -1.465 1.00 61.75 84 ALA A N 1
ATOM 601 C CA . ALA A 1 84 ? 1.687 16.882 -0.654 1.00 61.75 84 ALA A CA 1
ATOM 602 C C . ALA A 1 84 ? 0.683 17.526 0.332 1.00 61.75 84 ALA A C 1
ATOM 604 O O . ALA A 1 84 ? 1.108 18.125 1.318 1.00 61.75 84 ALA A O 1
ATOM 605 N N . GLU A 1 85 ? -0.627 17.385 0.107 1.00 68.12 85 GLU A N 1
ATOM 606 C CA . GLU A 1 85 ? -1.679 17.946 0.976 1.00 68.12 85 GLU A CA 1
ATOM 607 C C . GLU A 1 85 ? -2.453 16.881 1.781 1.00 68.12 85 GLU A C 1
ATOM 609 O O . GLU A 1 85 ? -3.434 17.200 2.450 1.00 68.12 85 GLU A O 1
ATOM 614 N N . ARG A 1 86 ? -2.035 15.608 1.728 1.00 79.94 86 ARG A N 1
ATOM 615 C CA . ARG A 1 86 ? -2.766 14.486 2.341 1.00 79.94 86 ARG A CA 1
ATOM 616 C C . ARG A 1 86 ? -2.388 14.252 3.799 1.00 79.94 86 ARG A C 1
ATOM 618 O O . ARG A 1 86 ? -1.218 14.335 4.173 1.00 79.94 86 ARG A O 1
ATOM 625 N N . THR A 1 87 ? -3.362 13.831 4.607 1.00 90.12 87 THR A N 1
ATOM 626 C CA . THR A 1 87 ? -3.069 13.270 5.932 1.00 90.12 87 THR A CA 1
ATOM 627 C C . THR A 1 87 ? -2.507 11.863 5.754 1.00 90.12 87 THR A C 1
ATOM 629 O O . THR A 1 87 ? -3.214 10.966 5.295 1.00 90.12 87 THR A O 1
ATOM 632 N N . VAL A 1 88 ? -1.230 11.676 6.098 1.00 93.50 88 VAL A N 1
ATOM 633 C CA . VAL A 1 88 ? -0.536 10.387 5.974 1.00 93.50 88 VAL A CA 1
ATOM 634 C C . VAL A 1 88 ? -0.558 9.640 7.306 1.00 93.50 88 VAL A C 1
ATOM 636 O O . VAL A 1 88 ? -0.043 10.138 8.308 1.00 93.50 88 VAL A O 1
ATOM 639 N N . LEU A 1 89 ? -1.099 8.422 7.307 1.00 95.06 89 LEU A N 1
ATOM 640 C CA . LEU A 1 89 ? -1.003 7.483 8.426 1.00 95.06 89 LEU A CA 1
ATOM 641 C C . LEU A 1 89 ? 0.097 6.454 8.153 1.00 95.06 89 LEU A C 1
ATOM 643 O O . LEU A 1 89 ? 0.127 5.833 7.092 1.00 95.06 89 LEU A O 1
ATOM 647 N N . ASP A 1 90 ? 0.989 6.246 9.117 1.00 95.12 90 ASP A N 1
ATOM 648 C CA . ASP A 1 90 ? 2.063 5.265 8.986 1.00 95.12 90 ASP A CA 1
ATOM 649 C C . ASP A 1 90 ? 1.615 3.859 9.395 1.00 95.12 90 ASP A C 1
ATOM 651 O O . ASP A 1 90 ? 1.277 3.618 10.552 1.00 95.12 90 ASP A O 1
ATOM 655 N N . LEU A 1 91 ? 1.650 2.925 8.445 1.00 96.06 91 LEU A N 1
ATOM 656 C CA . LEU A 1 91 ? 1.326 1.513 8.640 1.00 96.06 91 LEU A CA 1
ATOM 657 C C . LEU A 1 91 ? 2.560 0.601 8.563 1.00 96.06 91 LEU A C 1
ATOM 659 O O . LEU A 1 91 ? 2.421 -0.615 8.695 1.00 96.06 91 LEU A O 1
ATOM 663 N N . SER A 1 92 ? 3.764 1.151 8.373 1.00 92.81 92 SER A N 1
ATOM 664 C CA . SER A 1 92 ? 5.002 0.368 8.210 1.00 92.81 92 SER A CA 1
ATOM 665 C C . SER A 1 92 ? 5.342 -0.527 9.414 1.00 92.81 92 SER A C 1
ATOM 667 O O . SER A 1 92 ? 5.983 -1.562 9.249 1.00 92.81 92 SER A O 1
ATOM 669 N N . GLY A 1 93 ? 4.872 -0.173 10.617 1.00 92.94 93 GLY A N 1
ATOM 670 C CA . GLY A 1 93 ? 5.049 -0.961 11.844 1.00 92.94 93 GLY A CA 1
ATOM 671 C C . GLY A 1 93 ? 3.982 -2.035 12.101 1.00 92.94 93 GLY A C 1
ATOM 672 O O . GLY A 1 93 ? 4.046 -2.720 13.122 1.00 92.94 93 GLY A O 1
ATOM 673 N N . VAL A 1 94 ? 2.978 -2.177 11.230 1.00 96.12 94 VAL A N 1
ATOM 674 C CA . VAL A 1 94 ? 1.888 -3.152 11.398 1.00 96.12 94 VAL A CA 1
ATOM 675 C C . VAL A 1 94 ? 2.295 -4.505 10.805 1.00 96.12 94 VAL A C 1
ATOM 677 O O . VAL A 1 94 ? 2.948 -4.555 9.762 1.00 96.12 94 VAL A O 1
ATOM 680 N N . ASP A 1 95 ? 1.887 -5.617 11.434 1.00 97.19 95 ASP A N 1
ATOM 681 C CA . ASP A 1 95 ? 2.136 -6.968 10.899 1.00 97.19 95 ASP A CA 1
ATOM 682 C C . ASP A 1 95 ? 1.642 -7.080 9.451 1.00 97.19 95 ASP A C 1
ATOM 684 O O . ASP A 1 95 ? 0.459 -6.876 9.149 1.00 97.19 95 ASP A O 1
ATOM 688 N N . SER A 1 96 ? 2.575 -7.392 8.555 1.00 97.44 96 SER A N 1
ATOM 689 C CA . SER A 1 96 ? 2.406 -7.219 7.118 1.00 97.44 96 SER A CA 1
ATOM 690 C C . SER A 1 96 ? 2.792 -8.467 6.334 1.00 97.44 96 SER A C 1
ATOM 692 O O . SER A 1 96 ? 3.511 -9.352 6.795 1.00 97.44 96 SER A O 1
ATOM 694 N N . VAL A 1 97 ? 2.282 -8.547 5.110 1.00 96.81 97 VAL A N 1
ATOM 695 C CA . VAL A 1 97 ? 2.629 -9.569 4.128 1.00 96.81 97 VAL A CA 1
ATOM 696 C C . VAL A 1 97 ? 3.181 -8.902 2.878 1.00 96.81 97 VAL A C 1
ATOM 698 O O . VAL A 1 97 ? 2.681 -7.869 2.440 1.00 96.81 97 VAL A O 1
ATOM 701 N N . ARG A 1 98 ? 4.211 -9.511 2.294 1.00 96.69 98 ARG A N 1
ATOM 702 C CA . ARG A 1 98 ? 4.810 -9.055 1.042 1.00 96.69 98 ARG A CA 1
ATOM 703 C C . ARG A 1 98 ? 3.833 -9.270 -0.119 1.00 96.69 98 ARG A C 1
ATOM 705 O O . ARG A 1 98 ? 3.345 -10.383 -0.321 1.00 96.69 98 ARG A O 1
ATOM 712 N N . VAL A 1 99 ? 3.550 -8.219 -0.881 1.00 96.38 99 VAL A N 1
ATOM 713 C CA . VAL A 1 99 ? 2.626 -8.218 -2.024 1.00 96.38 99 VAL A CA 1
ATOM 714 C C . VAL A 1 99 ? 3.287 -7.525 -3.209 1.00 96.38 99 VAL A C 1
ATOM 716 O O . VAL A 1 99 ? 4.021 -6.554 -3.041 1.00 96.38 99 VAL A O 1
ATOM 719 N N . ARG A 1 100 ? 3.041 -8.040 -4.416 1.00 96.00 100 ARG A N 1
ATOM 720 C CA . ARG A 1 100 ? 3.545 -7.449 -5.656 1.00 96.00 100 ARG A CA 1
ATOM 721 C C . ARG A 1 100 ? 2.715 -6.225 -6.041 1.00 96.00 100 ARG A C 1
ATOM 723 O O . ARG A 1 100 ? 1.486 -6.298 -6.024 1.00 96.00 100 ARG A O 1
ATOM 730 N N . ILE A 1 101 ? 3.387 -5.151 -6.441 1.00 96.00 101 ILE A N 1
ATOM 731 C CA . ILE A 1 101 ? 2.758 -3.995 -7.084 1.00 96.00 101 ILE A CA 1
ATOM 732 C C . ILE A 1 101 ? 2.558 -4.332 -8.566 1.00 96.00 101 ILE A C 1
ATOM 734 O O . ILE A 1 101 ? 3.474 -4.831 -9.226 1.00 96.00 101 ILE A O 1
ATOM 738 N N . VAL A 1 102 ? 1.345 -4.122 -9.075 1.00 95.12 102 VAL A N 1
ATOM 739 C CA . VAL A 1 102 ? 0.963 -4.454 -10.455 1.00 95.12 102 VAL A CA 1
ATOM 740 C C . VAL A 1 102 ? 0.920 -3.212 -11.348 1.00 95.12 102 VAL A C 1
ATOM 742 O O . VAL A 1 102 ? 0.821 -2.091 -10.848 1.00 95.12 102 VAL A O 1
ATOM 745 N N . ALA A 1 103 ? 0.982 -3.438 -12.667 1.00 92.12 103 ALA A N 1
ATOM 746 C CA . ALA A 1 103 ? 0.960 -2.419 -13.726 1.00 92.12 103 ALA A CA 1
ATOM 747 C C . ALA A 1 103 ? 2.084 -1.366 -13.638 1.00 92.12 103 ALA A C 1
ATOM 749 O O . ALA A 1 103 ? 1.934 -0.236 -14.095 1.00 92.12 103 ALA A O 1
ATOM 750 N N . THR A 1 104 ? 3.227 -1.741 -13.062 1.00 92.00 104 THR A N 1
ATOM 751 C CA . THR A 1 104 ? 4.395 -0.860 -12.926 1.00 92.00 104 THR A CA 1
ATOM 752 C C . THR A 1 104 ? 5.054 -0.558 -14.269 1.00 92.00 104 THR A C 1
ATOM 754 O O . THR A 1 104 ? 5.567 0.528 -14.479 1.00 92.00 104 THR A O 1
ATOM 757 N N . ASP A 1 105 ? 5.023 -1.513 -15.193 1.00 90.44 105 ASP A N 1
ATOM 758 C CA . ASP A 1 105 ? 5.520 -1.415 -16.569 1.00 90.44 105 ASP A CA 1
ATOM 759 C C . ASP A 1 105 ? 4.624 -0.571 -17.485 1.00 90.44 105 ASP A C 1
ATOM 761 O O . ASP A 1 105 ? 5.099 -0.016 -18.471 1.00 90.44 105 ASP A O 1
ATOM 765 N N . VAL A 1 106 ? 3.338 -0.454 -17.147 1.00 90.81 106 VAL A N 1
ATOM 766 C CA . VAL A 1 106 ? 2.387 0.407 -17.865 1.00 90.81 106 VAL A CA 1
ATOM 767 C C . VAL A 1 106 ? 2.565 1.873 -17.466 1.00 90.81 106 VAL A C 1
ATOM 769 O O . VAL A 1 106 ? 2.358 2.762 -18.289 1.00 90.81 106 VAL A O 1
ATOM 772 N N . LEU A 1 107 ? 2.938 2.129 -16.206 1.00 89.12 107 LEU A N 1
ATOM 773 C CA . LEU A 1 107 ? 3.064 3.482 -15.662 1.00 89.12 107 LEU A CA 1
ATOM 774 C C . LEU A 1 107 ? 4.483 4.052 -15.717 1.00 89.12 107 LEU A C 1
ATOM 776 O O . LEU A 1 107 ? 4.620 5.271 -15.718 1.00 89.12 107 LEU A O 1
ATOM 780 N N . LEU A 1 108 ? 5.518 3.206 -15.729 1.00 92.12 108 LEU A N 1
ATOM 781 C CA . LEU A 1 108 ? 6.911 3.638 -15.621 1.00 92.12 108 LEU A CA 1
ATOM 782 C C . LEU A 1 108 ? 7.767 3.138 -16.786 1.00 92.12 108 LEU A C 1
ATOM 784 O O . LEU A 1 108 ? 7.828 1.938 -17.078 1.00 92.12 108 LEU A O 1
ATOM 788 N N . GLY A 1 109 ? 8.536 4.059 -17.368 1.00 92.25 109 GLY A N 1
ATOM 789 C CA . GLY A 1 109 ? 9.636 3.731 -18.270 1.00 92.25 109 GLY A CA 1
ATOM 790 C C . GLY A 1 109 ? 10.770 2.972 -17.568 1.00 92.25 109 GLY A C 1
ATOM 791 O O . GLY A 1 109 ? 10.829 2.875 -16.344 1.00 92.25 109 GLY A O 1
ATOM 792 N N . GLU A 1 110 ? 11.701 2.414 -18.343 1.00 90.69 110 GLU A N 1
ATOM 793 C CA . GLU A 1 110 ? 12.842 1.659 -17.798 1.00 90.69 110 GLU A CA 1
ATOM 794 C C . GLU A 1 110 ? 13.727 2.504 -16.872 1.00 90.69 110 GLU A C 1
ATOM 796 O O . GLU A 1 110 ? 13.928 2.123 -15.720 1.00 90.69 110 GLU A O 1
ATOM 801 N N . GLU A 1 111 ? 14.149 3.690 -17.322 1.00 90.06 111 GLU A N 1
ATOM 802 C CA . GLU A 1 111 ? 14.946 4.626 -16.512 1.00 90.06 111 GLU A CA 1
ATOM 803 C C . GLU A 1 111 ? 14.198 5.059 -15.239 1.00 90.06 111 GLU A C 1
ATOM 805 O O . GLU A 1 111 ? 14.782 5.208 -14.165 1.00 90.06 111 GLU A O 1
ATOM 810 N N . GLU A 1 112 ? 12.874 5.217 -15.325 1.00 90.62 112 GLU A N 1
ATOM 811 C CA . GLU A 1 112 ? 12.055 5.569 -14.168 1.00 90.62 112 GLU A CA 1
ATOM 812 C C . GLU A 1 112 ? 12.017 4.433 -13.145 1.00 90.62 112 GLU A C 1
ATOM 814 O O . GLU A 1 112 ? 12.159 4.705 -11.953 1.00 90.62 112 GLU A O 1
ATOM 819 N N . ARG A 1 113 ? 11.897 3.173 -13.586 1.00 91.00 113 ARG A N 1
ATOM 820 C CA . ARG A 1 113 ? 11.892 1.984 -12.712 1.00 91.00 113 ARG A CA 1
ATOM 821 C C . ARG A 1 113 ? 13.208 1.786 -11.959 1.00 91.00 113 ARG A C 1
ATOM 823 O O . ARG A 1 113 ? 13.207 1.239 -10.851 1.00 91.00 113 ARG A O 1
ATOM 830 N N . GLU A 1 114 ? 14.320 2.224 -12.536 1.00 90.19 114 GLU A N 1
ATOM 831 C CA . GLU A 1 114 ? 15.622 2.236 -11.863 1.00 90.19 114 GLU A CA 1
ATOM 832 C C . GLU A 1 114 ? 15.734 3.349 -10.815 1.00 90.19 114 GLU A C 1
ATOM 834 O O . GLU A 1 114 ? 16.422 3.173 -9.813 1.00 90.19 114 GLU A O 1
ATOM 839 N N . SER A 1 115 ? 15.037 4.470 -11.021 1.00 90.56 115 SER A N 1
ATOM 840 C CA . SER A 1 115 ? 15.076 5.633 -10.124 1.00 90.56 115 SER A CA 1
ATOM 841 C C . SER A 1 115 ? 14.149 5.557 -8.906 1.00 90.56 115 SER A C 1
ATOM 843 O O . SER A 1 115 ? 14.272 6.396 -8.018 1.00 90.56 115 SER A O 1
ATOM 845 N N . VAL A 1 116 ? 13.213 4.603 -8.879 1.00 91.12 116 VAL A N 1
ATOM 846 C CA . VAL A 1 116 ? 12.227 4.463 -7.795 1.00 91.12 116 VAL A CA 1
ATOM 847 C C . VAL A 1 116 ? 12.908 4.046 -6.493 1.00 91.12 116 VAL A C 1
ATOM 849 O O . VAL A 1 116 ? 13.631 3.045 -6.463 1.00 91.12 116 VAL A O 1
ATOM 852 N N . ASP A 1 117 ? 12.612 4.762 -5.409 1.00 88.81 117 ASP A N 1
ATOM 853 C CA . ASP A 1 117 ? 12.983 4.338 -4.064 1.00 88.81 117 ASP A CA 1
ATOM 854 C C . ASP A 1 117 ? 12.095 3.151 -3.662 1.00 88.81 117 ASP A C 1
ATOM 856 O O . ASP A 1 117 ? 10.866 3.202 -3.697 1.00 88.81 117 ASP A O 1
ATOM 860 N N . ARG A 1 118 ? 12.722 2.013 -3.353 1.00 92.31 118 ARG A N 1
ATOM 861 C CA . ARG A 1 118 ? 12.025 0.758 -3.024 1.00 92.31 118 ARG A CA 1
ATOM 862 C C . ARG A 1 118 ? 11.891 0.528 -1.526 1.00 92.31 118 ARG A C 1
ATOM 864 O O . ARG A 1 118 ? 11.525 -0.564 -1.100 1.00 92.31 118 ARG A O 1
ATOM 871 N N . THR A 1 119 ? 12.203 1.541 -0.728 1.00 94.50 119 THR A N 1
ATOM 872 C CA . THR A 1 119 ? 12.246 1.433 0.732 1.00 94.50 119 THR A CA 1
ATOM 873 C C . THR A 1 119 ? 10.895 1.736 1.370 1.00 94.50 119 THR A C 1
ATOM 875 O O . THR A 1 119 ? 10.503 1.084 2.339 1.00 94.50 119 THR A O 1
ATOM 878 N N . GLU A 1 120 ? 10.155 2.699 0.827 1.00 95.50 120 GLU A N 1
ATOM 879 C CA . GLU A 1 120 ? 8.860 3.128 1.349 1.00 95.50 120 GLU A CA 1
ATOM 880 C C . GLU A 1 120 ? 7.908 3.512 0.222 1.00 95.50 120 GLU A C 1
ATOM 882 O O . GLU A 1 120 ? 8.326 4.000 -0.822 1.00 95.50 120 GLU A O 1
ATOM 887 N N . TYR A 1 121 ? 6.613 3.301 0.451 1.00 96.62 121 TYR A N 1
ATOM 888 C CA . TYR A 1 121 ? 5.573 3.684 -0.496 1.00 96.62 121 TYR A CA 1
ATOM 889 C C . TYR A 1 121 ? 4.390 4.334 0.208 1.00 96.62 121 TYR A C 1
ATOM 891 O O . TYR A 1 121 ? 4.130 4.096 1.390 1.00 96.62 121 TYR A O 1
ATOM 899 N N . LEU A 1 122 ? 3.621 5.105 -0.553 1.00 96.25 122 LEU A N 1
ATOM 900 C CA . LEU A 1 122 ? 2.322 5.622 -0.147 1.00 96.25 122 LEU A CA 1
ATOM 901 C C . LEU A 1 122 ? 1.220 4.879 -0.896 1.00 96.25 122 LEU A C 1
ATOM 903 O O . LEU A 1 122 ? 1.201 4.841 -2.123 1.00 96.25 122 LEU A O 1
ATOM 907 N N . VAL A 1 123 ? 0.275 4.314 -0.156 1.00 95.56 123 VAL A N 1
ATOM 908 C CA . VAL A 1 123 ? -0.962 3.765 -0.707 1.00 95.56 123 VAL A CA 1
ATOM 909 C C . VAL A 1 123 ? -2.050 4.811 -0.591 1.00 95.56 123 VAL A C 1
ATOM 911 O O . VAL A 1 123 ? -2.310 5.338 0.490 1.00 95.56 123 VAL A O 1
ATOM 914 N N . VAL A 1 124 ? -2.699 5.093 -1.711 1.00 93.38 124 VAL A N 1
ATOM 915 C CA . VAL A 1 124 ? -3.758 6.090 -1.812 1.00 93.38 124 VAL A CA 1
ATOM 916 C C . VAL A 1 124 ? -4.969 5.438 -2.453 1.00 93.38 124 VAL A C 1
ATOM 918 O O . VAL A 1 124 ? -4.856 4.725 -3.454 1.00 93.38 124 VAL A O 1
ATOM 921 N N . ARG A 1 125 ? -6.142 5.688 -1.875 1.00 90.38 125 ARG A N 1
ATOM 922 C CA . ARG A 1 125 ? -7.400 5.283 -2.488 1.00 90.38 125 ARG A CA 1
ATOM 923 C C . ARG A 1 125 ? -7.702 6.189 -3.672 1.00 90.38 125 ARG A C 1
ATOM 925 O O . ARG A 1 125 ? -7.785 7.405 -3.512 1.00 90.38 125 ARG A O 1
ATOM 932 N N . GLU A 1 126 ? -7.911 5.592 -4.838 1.00 85.25 126 GLU A N 1
ATOM 933 C CA . GLU A 1 126 ? -8.496 6.315 -5.961 1.00 85.25 126 GLU A CA 1
ATOM 934 C C . GLU A 1 126 ? -10.023 6.211 -5.897 1.00 85.25 126 GLU A C 1
ATOM 936 O O . GLU A 1 126 ? -10.555 5.173 -5.478 1.00 85.25 126 GLU A O 1
ATOM 941 N N . PRO A 1 127 ? -10.749 7.290 -6.239 1.00 74.19 127 PRO A N 1
ATOM 942 C CA . PRO A 1 127 ? -12.198 7.222 -6.347 1.00 74.19 127 PRO A CA 1
ATOM 943 C C . PRO A 1 127 ? -12.558 6.133 -7.361 1.00 74.19 127 PRO A C 1
ATOM 945 O O . PRO A 1 127 ? -11.930 6.031 -8.411 1.00 74.19 127 PRO A O 1
ATOM 948 N N . ALA A 1 128 ? -13.534 5.289 -7.024 1.00 65.69 128 ALA A N 1
ATOM 949 C CA . ALA A 1 128 ? -13.971 4.241 -7.936 1.00 65.69 128 ALA A CA 1
ATOM 950 C C . ALA A 1 128 ? -14.552 4.890 -9.200 1.00 65.69 128 ALA A C 1
ATOM 952 O O . ALA A 1 128 ? -15.531 5.638 -9.115 1.00 65.69 128 ALA A O 1
ATOM 953 N N . ASP A 1 129 ? -13.951 4.604 -10.355 1.00 59.31 129 ASP A N 1
ATOM 954 C CA . ASP A 1 129 ? -14.563 4.884 -11.649 1.00 59.31 129 ASP A CA 1
ATOM 955 C C . ASP A 1 129 ? -15.845 4.047 -11.824 1.00 59.31 129 ASP A C 1
ATOM 957 O O . ASP A 1 129 ? -16.150 3.138 -11.045 1.00 59.31 129 ASP A O 1
ATOM 961 N N . VAL A 1 130 ? -16.613 4.372 -12.866 1.00 48.50 130 VAL A N 1
ATOM 962 C CA . VAL A 1 130 ? -17.964 3.856 -13.172 1.00 48.50 130 VAL A CA 1
ATOM 963 C C . VAL A 1 130 ? -18.059 2.314 -13.170 1.00 48.50 130 VAL A C 1
ATOM 965 O O . VAL A 1 130 ? -19.142 1.773 -12.953 1.00 48.50 130 VAL A O 1
ATOM 968 N N . ASP A 1 131 ? -16.932 1.611 -13.312 1.00 55.78 131 ASP A N 1
ATOM 969 C CA . ASP A 1 131 ? -16.830 0.146 -13.342 1.00 55.78 131 ASP A CA 1
ATOM 970 C C . ASP A 1 131 ? -16.672 -0.535 -11.961 1.00 55.78 131 ASP A C 1
ATOM 972 O O . ASP A 1 131 ? -16.444 -1.741 -11.884 1.00 55.78 131 ASP A O 1
ATOM 976 N N . ALA A 1 132 ? -16.846 0.201 -10.857 1.00 57.44 132 ALA A N 1
ATOM 977 C CA . ALA A 1 132 ? -16.999 -0.323 -9.487 1.00 57.44 132 ALA A CA 1
ATOM 978 C C . ALA A 1 132 ? -15.819 -1.134 -8.903 1.00 57.44 132 ALA A C 1
ATOM 980 O O . ALA A 1 132 ? -15.959 -1.728 -7.832 1.00 57.44 132 ALA A O 1
ATOM 981 N N . VAL A 1 133 ? -14.652 -1.148 -9.551 1.00 70.69 133 VAL A N 1
ATOM 982 C CA . VAL A 1 133 ? -13.464 -1.835 -9.024 1.00 70.69 133 VAL A CA 1
ATOM 983 C C . VAL A 1 133 ? -12.772 -0.956 -7.983 1.00 70.69 133 VAL A C 1
ATOM 985 O O . VAL A 1 133 ? -12.413 0.191 -8.259 1.00 70.69 133 VAL A O 1
ATOM 988 N N . SER A 1 134 ? -12.562 -1.495 -6.779 1.00 78.00 134 SER A N 1
ATOM 989 C CA . SER A 1 134 ? -11.772 -0.819 -5.750 1.00 78.00 134 SER A CA 1
ATOM 990 C C . SER A 1 134 ? -10.323 -0.698 -6.208 1.00 78.00 134 SER A C 1
ATOM 992 O O . SER A 1 134 ? -9.652 -1.705 -6.441 1.00 78.00 134 SER A O 1
ATOM 994 N N . THR A 1 135 ? -9.818 0.532 -6.272 1.00 87.50 135 THR A N 1
ATOM 995 C CA . THR A 1 135 ? -8.464 0.807 -6.756 1.00 87.50 135 THR A CA 1
ATOM 996 C C . THR A 1 135 ? -7.628 1.462 -5.664 1.00 87.50 135 THR A C 1
ATOM 998 O O . THR A 1 135 ? -7.956 2.531 -5.145 1.00 87.50 135 THR A O 1
ATOM 1001 N N . LEU A 1 136 ? -6.528 0.798 -5.307 1.00 93.31 136 LEU A N 1
ATOM 1002 C CA . LEU A 1 136 ? -5.496 1.340 -4.427 1.00 93.31 136 LEU A CA 1
ATOM 1003 C C . LEU A 1 136 ? -4.238 1.584 -5.252 1.00 93.31 136 LEU A C 1
ATOM 1005 O O . LEU A 1 136 ? -3.570 0.638 -5.677 1.00 93.31 136 LEU A O 1
ATOM 1009 N N . ALA A 1 137 ? -3.945 2.858 -5.481 1.00 94.56 137 ALA A N 1
ATOM 1010 C CA . ALA A 1 137 ? -2.748 3.305 -6.165 1.00 94.56 137 ALA A CA 1
ATOM 1011 C C . ALA A 1 137 ? -1.565 3.327 -5.195 1.00 94.56 137 ALA A C 1
ATOM 1013 O O . ALA A 1 137 ? -1.714 3.664 -4.018 1.00 94.56 137 ALA A O 1
ATOM 1014 N N . VAL A 1 138 ? -0.388 2.970 -5.700 1.00 95.56 138 VAL A N 1
ATOM 1015 C CA . VAL A 1 138 ? 0.867 2.994 -4.951 1.00 95.56 138 VAL A CA 1
ATOM 1016 C C . VAL A 1 138 ? 1.769 4.071 -5.536 1.00 95.56 138 VAL A C 1
ATOM 1018 O O . VAL A 1 138 ? 1.940 4.145 -6.755 1.00 95.56 138 VAL A O 1
ATOM 1021 N N . PHE A 1 139 ? 2.335 4.897 -4.664 1.00 95.00 139 PHE A N 1
ATOM 1022 C CA . PHE A 1 139 ? 3.208 6.012 -5.002 1.00 95.00 139 PHE A CA 1
ATOM 1023 C C . PHE A 1 139 ? 4.578 5.853 -4.345 1.00 95.00 139 PHE A C 1
ATOM 1025 O O . PHE A 1 139 ? 4.674 5.405 -3.202 1.00 95.00 139 PHE A O 1
ATOM 1032 N N . ASP A 1 140 ? 5.609 6.274 -5.066 1.00 92.50 140 ASP A N 1
ATOM 1033 C CA . ASP A 1 140 ? 6.940 6.577 -4.547 1.00 92.50 140 ASP A CA 1
ATOM 1034 C C . ASP A 1 140 ? 7.078 8.105 -4.492 1.00 92.50 140 ASP A C 1
ATOM 1036 O O . ASP A 1 140 ? 7.122 8.783 -5.525 1.00 92.50 140 ASP A O 1
ATOM 1040 N N . GLY A 1 141 ? 7.012 8.666 -3.283 1.00 89.12 141 GLY A N 1
ATOM 1041 C CA . GLY A 1 141 ? 6.869 10.107 -3.090 1.00 89.12 141 GLY A CA 1
ATOM 1042 C C . GLY A 1 141 ? 5.649 10.652 -3.840 1.00 89.12 141 GLY A C 1
ATOM 1043 O O . GLY A 1 141 ? 4.517 10.281 -3.544 1.00 89.12 141 GLY A O 1
ATOM 1044 N N . GLU A 1 142 ? 5.876 11.531 -4.818 1.00 87.44 142 GLU A N 1
ATOM 1045 C CA . GLU A 1 142 ? 4.821 12.149 -5.639 1.00 87.44 142 GLU A CA 1
ATOM 1046 C C . GLU A 1 142 ? 4.485 11.363 -6.917 1.00 87.44 142 GLU A C 1
ATOM 1048 O O . GLU A 1 142 ? 3.528 11.698 -7.616 1.00 87.44 142 GLU A O 1
ATOM 1053 N N . ARG A 1 143 ? 5.246 10.311 -7.242 1.00 90.94 143 ARG A N 1
ATOM 1054 C CA . ARG A 1 143 ? 5.095 9.552 -8.488 1.00 90.94 143 ARG A CA 1
ATOM 1055 C C . ARG A 1 143 ? 4.233 8.317 -8.268 1.00 90.94 143 ARG A C 1
ATOM 1057 O O . ARG A 1 143 ? 4.538 7.497 -7.410 1.00 90.94 143 ARG A O 1
ATOM 1064 N N . LYS A 1 144 ? 3.199 8.128 -9.091 1.00 93.00 144 LYS A N 1
ATOM 1065 C CA . LYS A 1 144 ? 2.427 6.879 -9.116 1.00 93.00 144 LYS A CA 1
ATOM 1066 C C . LYS A 1 144 ? 3.250 5.782 -9.784 1.00 93.00 144 LYS A C 1
ATOM 1068 O O . LYS A 1 144 ? 3.642 5.930 -10.936 1.00 93.00 144 LYS A O 1
ATOM 1073 N N . ILE A 1 145 ? 3.494 4.689 -9.071 1.00 94.56 145 ILE A N 1
ATOM 1074 C CA . ILE A 1 145 ? 4.325 3.583 -9.561 1.00 94.56 145 ILE A CA 1
ATOM 1075 C C . ILE A 1 145 ? 3.512 2.358 -9.962 1.00 94.56 145 ILE A C 1
ATOM 1077 O O . ILE A 1 145 ? 4.012 1.516 -10.696 1.00 94.56 145 ILE A O 1
ATOM 1081 N N . GLY A 1 146 ? 2.274 2.227 -9.488 1.00 94.62 146 GLY A N 1
ATOM 1082 C CA . GLY A 1 146 ? 1.445 1.067 -9.792 1.00 94.62 146 GLY A CA 1
ATOM 1083 C C . GLY A 1 146 ? 0.210 0.987 -8.917 1.00 94.62 146 GLY A C 1
ATOM 1084 O O . GLY A 1 146 ? -0.254 1.983 -8.359 1.00 94.62 146 GLY A O 1
ATOM 1085 N N . TYR A 1 147 ? -0.305 -0.230 -8.793 1.00 95.31 147 TYR A N 1
ATOM 1086 C CA . TYR A 1 147 ? -1.517 -0.523 -8.042 1.00 95.31 147 TYR A CA 1
ATOM 1087 C C . TYR A 1 147 ? -1.359 -1.775 -7.187 1.00 95.31 147 TYR A C 1
ATOM 1089 O O . TYR A 1 147 ? -0.515 -2.636 -7.449 1.00 95.31 147 TYR A O 1
ATOM 1097 N N . LEU A 1 148 ? -2.224 -1.913 -6.186 1.00 95.19 148 LEU A N 1
ATOM 1098 C CA . LEU A 1 148 ? -2.493 -3.212 -5.582 1.00 95.19 148 LEU A CA 1
ATOM 1099 C C . LEU A 1 148 ? -3.500 -3.977 -6.441 1.00 95.19 148 LEU A C 1
ATOM 1101 O O . LEU A 1 148 ? -4.383 -3.389 -7.059 1.00 95.19 148 LEU A O 1
ATOM 1105 N N . SER A 1 149 ? -3.390 -5.307 -6.458 1.00 93.50 149 SER A N 1
ATOM 1106 C CA . SER A 1 149 ? -4.364 -6.150 -7.160 1.00 93.50 149 SER A CA 1
ATOM 1107 C C . SER A 1 149 ? -5.794 -5.868 -6.663 1.00 93.50 149 SER A C 1
ATOM 1109 O O . SER A 1 149 ? -5.949 -5.725 -5.443 1.00 93.50 149 SER A O 1
ATOM 1111 N N . PRO A 1 150 ? -6.829 -5.917 -7.523 1.00 91.50 150 PRO A N 1
ATOM 1112 C CA . PRO A 1 150 ? -8.218 -5.648 -7.133 1.00 91.50 150 PRO A CA 1
ATOM 1113 C C . PRO A 1 150 ? -8.672 -6.435 -5.897 1.00 91.50 150 PRO A C 1
ATOM 1115 O O . PRO A 1 150 ? -9.126 -5.858 -4.918 1.00 91.50 150 PRO A O 1
ATOM 1118 N N . ALA A 1 151 ? -8.376 -7.739 -5.855 1.00 91.69 151 ALA A N 1
ATOM 1119 C CA . ALA A 1 151 ? -8.714 -8.596 -4.717 1.00 91.69 151 ALA A CA 1
ATOM 1120 C C . ALA A 1 151 ? -8.093 -8.139 -3.381 1.00 91.69 151 ALA A C 1
ATOM 1122 O O . ALA A 1 151 ? -8.657 -8.369 -2.314 1.00 91.69 151 ALA A O 1
ATOM 1123 N N . LYS A 1 152 ? -6.910 -7.510 -3.410 1.00 93.19 152 LYS A N 1
ATOM 1124 C CA . LYS A 1 152 ? -6.297 -6.914 -2.213 1.00 93.19 152 LYS A CA 1
ATOM 1125 C C . LYS A 1 152 ? -6.917 -5.565 -1.888 1.00 93.19 152 LYS A C 1
ATOM 1127 O O . LYS A 1 152 ? -7.149 -5.301 -0.712 1.00 93.19 152 LYS A O 1
ATOM 1132 N N . ALA A 1 153 ? -7.192 -4.747 -2.897 1.00 93.38 153 ALA A N 1
ATOM 1133 C CA . ALA A 1 153 ? -7.851 -3.464 -2.712 1.00 93.38 153 ALA A CA 1
ATOM 1134 C C . ALA A 1 153 ? -9.237 -3.629 -2.070 1.00 93.38 153 ALA A C 1
ATOM 1136 O O . ALA A 1 153 ? -9.492 -2.996 -1.0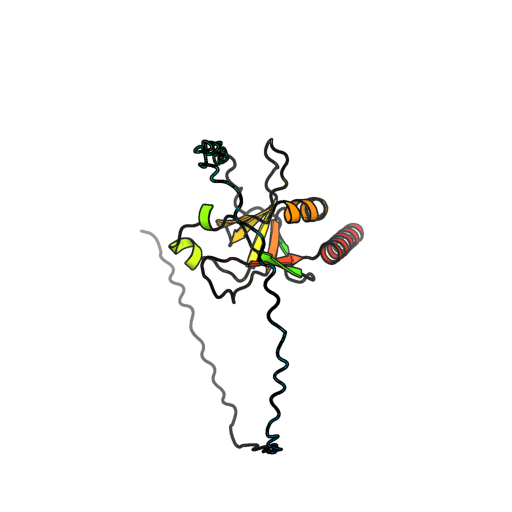49 1.00 93.38 153 ALA A O 1
ATOM 1137 N N . ASP A 1 154 ? -10.065 -4.557 -2.555 1.00 92.00 154 ASP A N 1
ATOM 1138 C CA . ASP A 1 154 ? -11.404 -4.829 -2.010 1.00 92.00 154 ASP A CA 1
ATOM 1139 C C . ASP A 1 154 ? -11.388 -5.212 -0.522 1.00 92.00 154 ASP A C 1
ATOM 1141 O O . ASP A 1 154 ? -12.283 -4.849 0.240 1.00 92.00 154 ASP A O 1
ATOM 1145 N N . LEU A 1 155 ? -10.352 -5.932 -0.080 1.00 93.31 155 LEU A N 1
ATOM 1146 C CA . LEU A 1 155 ? -10.202 -6.321 1.324 1.00 93.31 155 LEU A CA 1
ATOM 1147 C C . LEU A 1 155 ? -9.755 -5.164 2.223 1.00 93.31 155 LEU A C 1
ATOM 1149 O O . LEU A 1 155 ? -10.061 -5.162 3.417 1.00 93.31 155 LEU A O 1
ATOM 1153 N N . LEU A 1 156 ? -8.978 -4.229 1.679 1.00 94.56 156 LEU A N 1
ATOM 1154 C CA . LEU A 1 156 ? -8.329 -3.171 2.449 1.00 94.56 156 LEU A CA 1
ATOM 1155 C C . LEU A 1 156 ? -9.163 -1.896 2.481 1.00 94.56 156 LEU A C 1
ATOM 1157 O O . LEU A 1 156 ? -9.255 -1.286 3.541 1.00 94.56 156 LEU A O 1
ATOM 1161 N N . VAL A 1 157 ? -9.799 -1.517 1.371 1.00 93.12 157 VAL A N 1
ATOM 1162 C CA . VAL A 1 157 ? -10.551 -0.258 1.239 1.00 93.12 157 VAL A CA 1
ATOM 1163 C C . VAL A 1 157 ? -11.551 -0.036 2.378 1.00 93.12 157 VAL A C 1
ATOM 1165 O O . VAL A 1 157 ? -11.458 1.014 3.006 1.00 93.12 157 VAL A O 1
ATOM 1168 N N . PRO A 1 158 ? -12.413 -0.999 2.766 1.00 92.31 158 PRO A N 1
ATOM 1169 C CA . PRO A 1 158 ? -13.356 -0.777 3.865 1.00 92.31 158 PRO A CA 1
ATOM 1170 C C . PRO A 1 158 ? -12.680 -0.472 5.210 1.00 92.31 158 PRO A C 1
ATOM 1172 O O . PRO A 1 158 ? -13.257 0.200 6.060 1.00 92.31 158 PRO A O 1
ATOM 1175 N N . LEU A 1 159 ? -11.465 -0.988 5.426 1.00 94.12 159 LEU A N 1
ATOM 1176 C CA . LEU A 1 159 ? -10.682 -0.715 6.632 1.00 94.12 159 LEU A CA 1
ATOM 1177 C C . LEU A 1 159 ? -9.974 0.635 6.534 1.00 94.12 159 LEU A C 1
ATOM 1179 O O . LEU A 1 159 ? -9.971 1.385 7.507 1.00 94.12 159 LEU A O 1
ATOM 1183 N N . LEU A 1 160 ? -9.403 0.947 5.371 1.00 93.50 160 LEU A N 1
ATOM 1184 C CA . LEU A 1 160 ? -8.745 2.224 5.112 1.00 93.50 160 LEU A CA 1
ATOM 1185 C C . LEU A 1 160 ? -9.730 3.395 5.235 1.00 93.50 160 LEU A C 1
ATOM 1187 O O . LEU A 1 160 ? -9.423 4.371 5.909 1.00 93.50 160 LEU A O 1
ATOM 1191 N N . ASP A 1 161 ? -10.946 3.236 4.714 1.00 91.81 161 ASP A N 1
ATOM 1192 C CA . ASP A 1 161 ? -12.031 4.224 4.786 1.00 91.81 161 ASP A CA 1
ATOM 1193 C C . ASP A 1 161 ? -12.504 4.530 6.211 1.00 91.81 161 ASP A C 1
ATOM 1195 O O . ASP A 1 161 ? -13.102 5.574 6.464 1.00 91.81 161 ASP A O 1
ATOM 1199 N N . SER A 1 162 ? -12.275 3.608 7.149 1.00 92.31 162 SER A N 1
ATOM 1200 C CA . SER A 1 162 ? -12.639 3.804 8.555 1.00 92.31 162 SER A CA 1
ATOM 1201 C C . SER A 1 162 ? -11.624 4.648 9.332 1.00 92.31 162 SER A C 1
ATOM 1203 O O . SER A 1 162 ? -11.898 5.043 10.465 1.00 92.31 162 SER A O 1
ATOM 1205 N N . MET A 1 163 ? -10.452 4.911 8.747 1.00 92.25 163 MET A N 1
ATOM 1206 C CA . MET A 1 163 ? -9.364 5.644 9.386 1.00 92.25 163 MET A CA 1
ATOM 1207 C C . MET A 1 163 ? -9.343 7.111 8.929 1.00 92.25 163 MET A C 1
ATOM 1209 O O . MET A 1 163 ? -9.671 7.405 7.783 1.00 92.25 163 MET A O 1
ATOM 1213 N N . PRO A 1 164 ? -8.930 8.053 9.796 1.00 89.94 164 PRO A N 1
ATOM 1214 C CA . PRO A 1 164 ? -8.922 9.481 9.482 1.00 89.94 164 PRO A CA 1
ATOM 1215 C C . PRO A 1 164 ? -7.663 9.884 8.689 1.00 89.94 164 PRO A C 1
ATOM 1217 O O . PRO A 1 164 ? -6.886 10.723 9.143 1.00 89.94 164 PRO A O 1
ATOM 1220 N N . ALA A 1 165 ? -7.416 9.247 7.543 1.00 92.25 165 ALA A N 1
ATOM 1221 C CA . ALA A 1 165 ? -6.255 9.519 6.697 1.00 92.25 165 ALA A CA 1
ATOM 1222 C C . ALA A 1 165 ? -6.569 9.319 5.209 1.00 92.25 165 ALA A C 1
ATOM 1224 O O . ALA A 1 165 ? -7.348 8.443 4.842 1.00 92.25 165 ALA A O 1
ATOM 1225 N N . ASP A 1 166 ? -5.915 10.112 4.359 1.00 90.88 166 ASP A N 1
ATOM 1226 C CA . ASP A 1 166 ? -6.098 10.084 2.901 1.00 90.88 166 ASP A CA 1
ATOM 1227 C C . ASP A 1 166 ? -5.032 9.228 2.200 1.00 90.88 166 ASP A C 1
ATOM 1229 O O . ASP A 1 166 ? -5.207 8.792 1.060 1.00 90.88 166 ASP A O 1
ATOM 1233 N N . ALA A 1 167 ? -3.896 9.019 2.868 1.00 93.69 167 ALA A N 1
ATOM 1234 C CA . ALA A 1 167 ? -2.774 8.235 2.378 1.00 93.69 167 ALA A CA 1
ATOM 1235 C C . ALA A 1 167 ? -2.180 7.378 3.498 1.00 93.69 167 ALA A C 1
ATOM 1237 O O . ALA A 1 167 ? -2.160 7.763 4.668 1.00 93.69 167 ALA A O 1
ATOM 1238 N N . PHE A 1 168 ? -1.649 6.220 3.121 1.00 95.88 168 PHE A N 1
ATOM 1239 C CA . PHE A 1 168 ? -1.116 5.237 4.054 1.00 95.88 168 PHE A CA 1
ATOM 1240 C C . PHE A 1 168 ? 0.318 4.893 3.685 1.00 95.88 168 PHE A C 1
ATOM 1242 O O . PHE A 1 168 ? 0.565 4.321 2.623 1.00 95.88 168 PHE A O 1
ATOM 1249 N N . ARG A 1 169 ? 1.270 5.227 4.555 1.00 96.75 169 ARG A N 1
ATOM 1250 C CA . ARG A 1 169 ? 2.670 4.853 4.355 1.00 96.75 169 ARG A CA 1
ATOM 1251 C C . ARG A 1 169 ? 2.866 3.384 4.691 1.00 96.75 169 ARG A C 1
ATOM 1253 O O . ARG A 1 169 ? 2.458 2.926 5.755 1.00 96.75 169 ARG A O 1
ATOM 1260 N N . ILE A 1 170 ? 3.516 2.659 3.794 1.00 97.06 170 ILE A N 1
ATOM 1261 C CA . ILE A 1 170 ? 3.856 1.248 3.952 1.00 97.06 170 ILE A CA 1
ATOM 1262 C C . ILE A 1 170 ? 5.339 1.031 3.659 1.00 97.06 170 ILE A C 1
ATOM 1264 O O . ILE A 1 170 ? 5.965 1.818 2.948 1.00 97.06 170 ILE A O 1
ATOM 1268 N N . ALA A 1 171 ? 5.895 -0.055 4.190 1.00 97.25 171 ALA A N 1
ATOM 1269 C CA . ALA A 1 171 ? 7.260 -0.442 3.866 1.00 97.25 171 ALA A CA 1
ATOM 1270 C C . ALA A 1 171 ? 7.328 -1.035 2.450 1.00 97.25 171 ALA A C 1
ATOM 1272 O O . ALA A 1 171 ? 6.468 -1.826 2.050 1.00 97.25 171 ALA A O 1
ATOM 1273 N N . GLY A 1 172 ? 8.356 -0.655 1.703 1.00 95.38 172 GLY A N 1
ATOM 1274 C CA . GLY A 1 172 ? 8.758 -1.309 0.467 1.00 95.38 172 GLY A CA 1
ATOM 1275 C C . GLY A 1 172 ? 9.727 -2.460 0.733 1.00 95.38 172 GLY A C 1
ATOM 1276 O O . GLY A 1 172 ? 10.104 -2.729 1.875 1.00 95.38 172 GLY A O 1
ATOM 1277 N N . ASP A 1 173 ? 10.108 -3.161 -0.328 1.00 95.12 173 ASP A N 1
ATOM 1278 C CA . ASP A 1 173 ? 11.169 -4.160 -0.286 1.00 95.12 173 ASP A CA 1
ATOM 1279 C C . ASP A 1 173 ? 12.371 -3.699 -1.131 1.00 95.12 173 ASP A C 1
ATOM 1281 O O . ASP A 1 173 ? 12.293 -3.727 -2.366 1.00 95.12 173 ASP A O 1
ATOM 1285 N N . PRO A 1 174 ? 13.481 -3.279 -0.499 1.00 90.44 174 PRO A N 1
ATOM 1286 C CA . PRO A 1 174 ? 14.655 -2.803 -1.220 1.00 90.44 174 PRO A CA 1
ATOM 1287 C C . PRO A 1 174 ? 15.458 -3.938 -1.878 1.00 90.44 174 PRO A C 1
ATOM 1289 O O . PRO A 1 174 ? 16.152 -3.694 -2.865 1.00 90.44 174 PRO A O 1
ATOM 1292 N N . ASP A 1 175 ? 15.337 -5.181 -1.401 1.00 89.00 175 ASP A N 1
ATOM 1293 C CA . ASP A 1 175 ? 16.199 -6.312 -1.784 1.00 89.00 175 ASP A CA 1
ATOM 1294 C C . ASP A 1 175 ? 15.667 -7.089 -3.004 1.00 89.00 175 ASP A C 1
ATOM 1296 O O . ASP A 1 175 ? 15.906 -8.289 -3.193 1.00 89.00 175 ASP A O 1
ATOM 1300 N N . VAL A 1 176 ? 14.912 -6.417 -3.874 1.00 85.38 176 VAL A N 1
ATO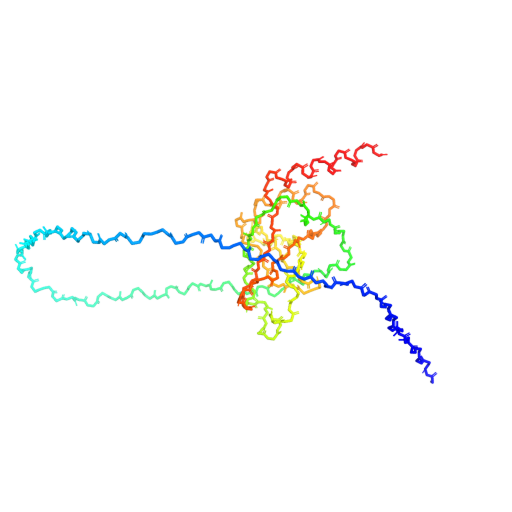M 1301 C CA . VAL A 1 176 ? 14.328 -7.053 -5.055 1.00 85.38 176 VAL A CA 1
ATOM 1302 C C . VAL A 1 176 ? 15.385 -7.226 -6.142 1.00 85.38 176 VAL A C 1
ATOM 1304 O O . VAL A 1 176 ? 15.864 -6.266 -6.741 1.00 85.38 176 VAL A O 1
ATOM 1307 N N . ALA A 1 177 ? 15.687 -8.487 -6.460 1.00 81.00 177 ALA A N 1
ATOM 1308 C CA . ALA A 1 177 ? 16.711 -8.867 -7.436 1.00 81.00 177 ALA A CA 1
ATOM 1309 C C . ALA A 1 177 ? 16.458 -8.375 -8.876 1.00 81.00 177 ALA A C 1
ATOM 1311 O O . ALA A 1 177 ? 17.379 -8.369 -9.688 1.00 81.00 177 ALA A O 1
ATOM 1312 N N . LYS A 1 178 ? 15.216 -8.016 -9.217 1.00 86.56 178 LYS A N 1
ATOM 1313 C CA . LYS A 1 178 ? 14.807 -7.614 -10.568 1.00 86.56 178 LYS A CA 1
ATOM 1314 C C . LYS A 1 178 ? 14.279 -6.181 -10.569 1.00 86.56 178 LYS A C 1
ATOM 1316 O O . LYS A 1 178 ? 13.289 -5.935 -9.881 1.00 86.56 178 LYS A O 1
ATOM 1321 N N . PRO A 1 179 ? 14.866 -5.258 -11.348 1.00 77.62 179 PRO A N 1
ATOM 1322 C CA . PRO A 1 179 ? 14.447 -3.860 -11.348 1.00 77.62 179 PRO A CA 1
ATOM 1323 C C . PRO A 1 179 ? 13.036 -3.643 -11.913 1.00 77.62 179 PRO A C 1
ATOM 1325 O O . PRO A 1 179 ? 12.394 -2.648 -11.598 1.00 77.62 179 PRO A O 1
ATOM 1328 N N . GLU A 1 180 ? 12.516 -4.579 -12.711 1.00 85.56 180 GLU A N 1
ATOM 1329 C CA . GLU A 1 180 ? 11.134 -4.565 -13.196 1.00 85.56 180 GLU A CA 1
ATOM 1330 C C . GLU A 1 180 ? 10.085 -5.022 -12.169 1.00 85.56 180 GLU A C 1
ATOM 1332 O O . GLU A 1 180 ? 8.887 -4.968 -12.451 1.00 85.56 180 GLU A O 1
ATOM 1337 N N . GLN A 1 181 ? 10.498 -5.506 -10.995 1.00 91.44 181 GLN A N 1
ATOM 1338 C CA . GLN A 1 181 ? 9.577 -5.990 -9.972 1.00 91.44 181 GLN A CA 1
ATOM 1339 C C . GLN A 1 181 ? 9.562 -5.061 -8.768 1.00 91.44 181 GLN A C 1
ATOM 1341 O O . GLN A 1 181 ? 10.598 -4.746 -8.194 1.00 91.44 181 GLN A O 1
ATOM 1346 N N . PHE A 1 182 ? 8.358 -4.706 -8.337 1.00 94.81 182 PHE A N 1
ATOM 1347 C CA . PHE A 1 182 ? 8.146 -3.895 -7.151 1.00 94.81 182 PHE A CA 1
ATOM 1348 C C . PHE A 1 182 ? 7.286 -4.663 -6.158 1.00 94.81 182 PHE A C 1
ATOM 1350 O O . PHE A 1 182 ? 6.293 -5.306 -6.520 1.00 94.81 182 PHE A O 1
ATOM 1357 N N . TRP A 1 183 ? 7.698 -4.616 -4.899 1.00 96.62 183 TRP A N 1
ATOM 1358 C CA . TRP A 1 183 ? 7.081 -5.353 -3.810 1.00 96.62 183 TRP A CA 1
ATOM 1359 C C . TRP A 1 183 ? 6.916 -4.427 -2.621 1.00 96.62 183 TRP A C 1
ATOM 1361 O O . TRP A 1 183 ? 7.811 -3.648 -2.316 1.00 96.62 183 TRP A O 1
ATOM 1371 N N . ALA A 1 184 ? 5.784 -4.543 -1.942 1.00 96.75 184 ALA A N 1
ATOM 1372 C CA . ALA A 1 184 ? 5.486 -3.769 -0.753 1.00 96.75 184 ALA A CA 1
ATOM 1373 C C . ALA A 1 184 ? 4.952 -4.668 0.362 1.00 96.75 184 ALA A C 1
ATOM 1375 O O . ALA A 1 184 ? 4.369 -5.728 0.112 1.00 96.75 184 ALA A O 1
ATOM 1376 N N . PHE A 1 185 ? 5.134 -4.239 1.602 1.00 97.56 185 PHE A N 1
ATOM 1377 C CA . PHE A 1 185 ? 4.613 -4.902 2.784 1.00 97.56 185 PHE A CA 1
ATOM 1378 C C . PHE A 1 185 ? 3.261 -4.301 3.146 1.00 97.56 185 PHE A C 1
ATOM 1380 O O . PHE A 1 185 ? 3.157 -3.183 3.640 1.00 97.56 185 PHE A O 1
ATOM 1387 N N . ILE A 1 186 ? 2.212 -5.071 2.877 1.00 97.19 186 ILE A N 1
ATOM 1388 C CA . ILE A 1 186 ? 0.831 -4.668 3.109 1.00 97.19 186 ILE A CA 1
ATOM 1389 C C . ILE A 1 186 ? 0.344 -5.264 4.429 1.00 97.19 186 ILE A C 1
ATOM 1391 O O . ILE A 1 186 ? 0.433 -6.488 4.592 1.00 97.19 186 ILE A O 1
ATOM 1395 N N . PRO A 1 187 ? -0.227 -4.458 5.340 1.00 97.00 187 PRO A N 1
ATOM 1396 C CA . PRO A 1 187 ? -0.782 -4.950 6.591 1.00 97.00 187 PRO A CA 1
ATOM 1397 C C . PRO A 1 187 ? -1.769 -6.093 6.381 1.00 97.00 187 PRO A C 1
ATOM 1399 O O . PRO A 1 187 ? -2.645 -6.053 5.508 1.00 97.00 187 PRO A O 1
ATOM 1402 N N . ARG A 1 188 ? -1.662 -7.135 7.205 1.00 97.25 188 ARG A N 1
ATOM 1403 C CA . ARG A 1 188 ? -2.659 -8.205 7.199 1.00 97.25 188 ARG A CA 1
ATOM 1404 C C . ARG A 1 188 ? -3.984 -7.666 7.724 1.00 97.25 188 ARG A C 1
ATOM 1406 O O . ARG A 1 188 ? -4.016 -6.911 8.689 1.00 97.25 188 ARG A O 1
ATOM 1413 N N . VAL A 1 189 ? -5.092 -8.132 7.149 1.00 96.62 189 VAL A N 1
ATOM 1414 C CA . VAL A 1 189 ? -6.454 -7.697 7.514 1.00 96.62 189 VAL A CA 1
ATOM 1415 C C . VAL A 1 189 ? -6.719 -7.724 9.034 1.00 96.62 189 VAL A C 1
ATOM 1417 O O . VAL A 1 189 ? -7.240 -6.732 9.544 1.00 96.62 189 VAL A O 1
ATOM 1420 N N . PRO A 1 190 ? -6.352 -8.779 9.796 1.00 97.00 190 PRO A N 1
ATOM 1421 C CA . PRO A 1 190 ? -6.552 -8.778 11.248 1.00 97.00 190 PRO A CA 1
ATOM 1422 C C . PRO A 1 190 ? -5.719 -7.715 11.975 1.00 97.00 190 PRO A C 1
ATOM 1424 O O . PRO A 1 190 ? -6.233 -7.048 12.871 1.00 97.00 190 PRO A O 1
ATOM 1427 N N . ALA A 1 191 ? -4.460 -7.531 11.572 1.00 96.31 191 ALA A N 1
ATOM 1428 C CA . ALA A 1 191 ? -3.547 -6.567 12.180 1.00 96.31 191 ALA A CA 1
ATOM 1429 C C . ALA A 1 191 ? -3.978 -5.125 11.886 1.00 96.31 191 ALA A C 1
ATOM 1431 O O . ALA A 1 191 ? -4.049 -4.301 12.795 1.00 96.31 191 ALA A O 1
ATOM 1432 N N . LEU A 1 192 ? -4.365 -4.849 10.639 1.00 96.19 192 LEU A N 1
ATOM 1433 C CA . LEU A 1 192 ? -4.888 -3.552 10.224 1.00 96.19 192 LEU A CA 1
ATOM 1434 C C . LEU A 1 192 ? -6.175 -3.196 10.973 1.00 96.19 192 LEU A C 1
ATOM 1436 O O . LEU A 1 192 ? -6.328 -2.074 11.442 1.00 96.19 192 LEU A O 1
ATOM 1440 N N . ARG A 1 193 ? -7.084 -4.164 11.141 1.00 96.62 193 ARG A N 1
ATOM 1441 C CA . ARG A 1 193 ? -8.320 -3.965 11.907 1.00 96.62 193 ARG A CA 1
ATOM 1442 C C . ARG A 1 193 ? -8.037 -3.622 13.368 1.00 96.62 193 ARG A C 1
ATOM 1444 O O . ARG A 1 193 ? -8.650 -2.699 13.894 1.00 96.62 193 ARG A O 1
ATOM 1451 N N . ALA A 1 194 ? -7.133 -4.356 14.017 1.00 96.00 194 ALA A N 1
ATOM 1452 C CA . ALA A 1 194 ? -6.748 -4.082 15.400 1.00 96.00 194 ALA A CA 1
ATOM 1453 C C . ALA A 1 194 ? -6.120 -2.684 15.538 1.00 96.00 194 ALA A C 1
ATOM 1455 O O . ALA A 1 194 ? -6.448 -1.945 16.465 1.00 96.00 194 ALA A O 1
ATOM 1456 N N . HIS A 1 195 ? -5.277 -2.297 14.578 1.00 95.06 195 HIS A N 1
ATOM 1457 C CA . HIS A 1 195 ? -4.665 -0.973 14.543 1.00 95.06 195 HIS A CA 1
ATOM 1458 C C . HIS A 1 195 ? -5.708 0.145 14.384 1.00 95.06 195 HIS A C 1
ATOM 1460 O O . HIS A 1 195 ? -5.720 1.086 15.174 1.00 95.06 195 HIS A O 1
ATOM 1466 N N . ALA A 1 196 ? -6.643 0.003 13.438 1.00 93.88 196 ALA A N 1
ATOM 1467 C CA . ALA A 1 196 ? -7.728 0.962 13.231 1.00 93.88 196 ALA A CA 1
ATOM 1468 C C . ALA A 1 196 ? -8.598 1.136 14.490 1.00 93.88 196 ALA A C 1
ATOM 1470 O O . ALA A 1 196 ? -8.939 2.255 14.864 1.00 93.88 196 ALA A O 1
ATOM 1471 N N . GLN A 1 197 ? -8.913 0.044 15.194 1.00 93.88 197 GLN A N 1
ATOM 1472 C CA . GLN A 1 197 ? -9.657 0.106 16.457 1.00 93.88 197 GLN A CA 1
ATOM 1473 C C . GLN A 1 197 ? -8.893 0.853 17.555 1.00 93.88 197 GLN A C 1
ATOM 1475 O O . GLN A 1 197 ? -9.497 1.657 18.262 1.00 93.88 197 GLN A O 1
ATOM 1480 N N . SER A 1 198 ? -7.582 0.617 17.681 1.00 93.00 198 SER A N 1
ATOM 1481 C CA . SER A 1 198 ? -6.736 1.340 18.638 1.00 93.00 198 SER A CA 1
ATOM 1482 C C . SER A 1 198 ? -6.730 2.840 18.348 1.00 93.00 198 SER A C 1
ATOM 1484 O O . SER A 1 198 ? -6.947 3.635 19.256 1.00 93.00 198 SER A O 1
ATOM 1486 N N . LEU A 1 199 ? -6.566 3.227 17.079 1.00 92.38 199 LEU A N 1
ATOM 1487 C CA . LEU A 1 199 ? -6.578 4.631 16.660 1.00 92.38 199 LEU A CA 1
ATOM 1488 C C . LEU A 1 199 ? -7.906 5.324 16.986 1.00 92.38 199 LEU A C 1
ATOM 1490 O O . LEU A 1 199 ? -7.919 6.441 17.504 1.00 92.38 199 LEU A O 1
ATOM 1494 N N . LEU A 1 200 ? -9.031 4.659 16.708 1.00 90.12 200 LEU A N 1
ATOM 1495 C CA . LEU A 1 200 ? -10.356 5.197 17.013 1.00 90.12 200 LEU A CA 1
ATOM 1496 C C . LEU A 1 200 ? -10.580 5.324 18.528 1.00 90.12 200 LEU A C 1
ATOM 1498 O O . LEU A 1 200 ? -11.110 6.341 18.976 1.00 90.12 200 LEU A O 1
ATOM 1502 N N . ALA A 1 201 ? -10.136 4.346 19.322 1.00 91.62 201 ALA A N 1
ATOM 1503 C CA . ALA A 1 201 ? -10.215 4.405 20.782 1.00 91.62 201 ALA A CA 1
ATOM 1504 C C . ALA A 1 201 ? -9.394 5.573 21.359 1.00 91.62 201 ALA A C 1
ATOM 1506 O O . ALA A 1 201 ? -9.899 6.316 22.201 1.00 91.62 201 ALA A O 1
ATOM 1507 N N . ASP A 1 202 ? -8.177 5.784 20.853 1.00 90.00 202 ASP A N 1
ATOM 1508 C CA . ASP A 1 202 ? -7.313 6.898 21.260 1.00 90.00 202 ASP A CA 1
ATOM 1509 C C . ASP A 1 202 ? -7.911 8.262 20.886 1.00 90.00 202 ASP A C 1
ATOM 1511 O O . ASP A 1 202 ? -7.739 9.240 21.617 1.00 90.00 202 ASP A O 1
ATOM 1515 N N . SER A 1 203 ? -8.636 8.336 19.764 1.00 87.19 203 SER A N 1
ATOM 1516 C CA . SER A 1 203 ? -9.319 9.562 19.334 1.00 87.19 203 SER A CA 1
ATOM 1517 C C . SER A 1 203 ? -10.542 9.906 20.191 1.00 87.19 203 SER A C 1
ATOM 1519 O O . SER A 1 203 ? -10.803 11.082 20.415 1.00 87.19 203 SER A O 1
ATOM 1521 N N . ALA A 1 204 ? -11.259 8.903 20.713 1.00 86.62 204 ALA A N 1
ATOM 1522 C CA . ALA A 1 204 ? -12.448 9.096 21.548 1.00 86.62 204 ALA A CA 1
ATOM 1523 C C . ALA A 1 204 ? -12.124 9.475 23.005 1.00 86.62 204 ALA A C 1
ATOM 1525 O O . ALA A 1 204 ? -12.996 9.952 23.728 1.00 86.62 204 ALA A O 1
ATOM 1526 N N . ALA A 1 205 ? -10.889 9.234 23.452 1.00 85.31 205 ALA A N 1
ATOM 1527 C CA . ALA A 1 205 ? -10.432 9.543 24.806 1.00 85.31 205 ALA A CA 1
ATOM 1528 C C . ALA A 1 205 ? -9.934 10.993 24.985 1.00 85.31 205 ALA A C 1
ATOM 1530 O O . ALA A 1 205 ? -9.578 11.371 26.103 1.00 85.31 205 ALA A O 1
ATOM 1531 N N . ARG A 1 206 ? -9.870 11.781 23.905 1.00 72.06 206 ARG A N 1
ATOM 1532 C CA . ARG A 1 206 ? -9.422 13.183 23.898 1.00 72.06 206 ARG A CA 1
ATOM 1533 C C . ARG A 1 206 ? -10.602 14.140 23.811 1.00 72.06 206 ARG A C 1
ATOM 1535 O O . ARG A 1 206 ? -10.497 15.211 24.447 1.00 72.06 206 ARG A O 1
#

Sequence (206 aa):
MGWFTKIRRKFSASATQDVAPAPAEVESPVVADGPAEPSSAPVPDVVPESEPAPDVEPEPQSAPEPVAESVPQPVTGVEPVAPAERTVLDLSGVDSVRVRIVATDVLLGEEERESVDRTEYLVVREPADVDAVSTLAVFDGERKIGYLSPAKADLLVPLLDSMPADAFRIAGDPDVAKPEQFWAFIPRVPALRAHAQSLLADSAAR

Organism: NCBI:txid545619

pLDDT: mean 75.32, std 19.78, range [41.22, 97.56]